Protein AF-A0A834N3V5-F1 (afdb_monomer_lite)

pLDDT: mean 72.51, std 16.48, range [33.31, 93.62]

Structure (mmCIF, N/CA/C/O backbone):
data_AF-A0A834N3V5-F1
#
_entry.id   AF-A0A834N3V5-F1
#
loop_
_atom_site.group_PDB
_atom_site.id
_atom_site.type_symbol
_atom_site.label_atom_id
_atom_site.label_alt_id
_atom_site.label_comp_id
_atom_site.label_asym_id
_atom_site.label_entity_id
_atom_site.label_seq_id
_atom_site.pdbx_PDB_ins_code
_atom_site.Cartn_x
_atom_site.Cartn_y
_atom_site.Cartn_z
_atom_site.occupancy
_atom_site.B_iso_or_equiv
_atom_site.auth_seq_id
_atom_site.auth_comp_id
_atom_site.auth_asym_id
_atom_site.auth_atom_id
_atom_site.pdbx_PDB_model_num
ATOM 1 N N . MET A 1 1 ? -27.323 -4.936 83.353 1.00 42.41 1 MET A N 1
ATOM 2 C CA . MET A 1 1 ? -26.984 -3.715 82.594 1.00 42.41 1 MET A CA 1
ATOM 3 C C . MET A 1 1 ? -26.321 -4.152 81.303 1.00 42.41 1 MET A C 1
ATOM 5 O O . MET A 1 1 ? -25.163 -4.540 81.319 1.00 42.41 1 MET A O 1
ATOM 9 N N . CYS A 1 2 ? -27.105 -4.176 80.230 1.00 33.31 2 CYS A N 1
ATOM 10 C CA . CYS A 1 2 ? -26.684 -4.456 78.859 1.00 33.31 2 CYS A CA 1
ATOM 11 C C . CYS A 1 2 ? -27.057 -3.219 78.032 1.00 33.31 2 CYS A C 1
ATOM 13 O O . CYS A 1 2 ? -28.130 -2.663 78.288 1.00 33.31 2 CYS A O 1
ATOM 15 N N . PRO A 1 3 ? -26.207 -2.752 77.107 1.00 47.03 3 PRO A N 1
ATOM 16 C CA . PRO A 1 3 ? -26.516 -1.573 76.321 1.00 47.03 3 PRO A CA 1
ATOM 17 C C . PRO A 1 3 ? -27.534 -1.910 75.228 1.00 47.03 3 PRO A C 1
ATOM 19 O O . PRO A 1 3 ? -27.468 -2.950 74.576 1.00 47.03 3 PRO A O 1
ATOM 22 N N . THR A 1 4 ? -28.486 -0.999 75.075 1.00 39.81 4 THR A N 1
ATOM 23 C CA . THR A 1 4 ? -29.458 -0.886 73.989 1.00 39.81 4 THR A CA 1
ATOM 24 C C . THR A 1 4 ? -28.753 -0.776 72.639 1.00 39.81 4 THR A C 1
ATOM 26 O O . THR A 1 4 ? -27.845 0.035 72.472 1.00 39.81 4 THR A O 1
ATOM 29 N N . GLN A 1 5 ? -29.174 -1.605 71.685 1.00 42.62 5 GLN A N 1
ATOM 30 C CA . GLN A 1 5 ? -28.680 -1.615 70.314 1.00 42.62 5 GLN A CA 1
ATOM 31 C C . GLN A 1 5 ? -29.674 -0.837 69.446 1.00 42.62 5 GLN A C 1
ATOM 33 O O . GLN A 1 5 ? -30.804 -1.278 69.236 1.00 42.62 5 GLN A O 1
ATOM 38 N N . ASP A 1 6 ? -29.255 0.344 68.994 1.00 42.81 6 ASP A N 1
ATOM 39 C CA . ASP A 1 6 ? -30.030 1.212 68.114 1.00 42.81 6 ASP A CA 1
ATOM 40 C C . ASP A 1 6 ? -30.153 0.584 66.720 1.00 42.81 6 ASP A C 1
ATOM 42 O O . ASP A 1 6 ? -29.174 0.345 66.011 1.00 42.81 6 ASP A O 1
ATOM 46 N N . SER A 1 7 ? -31.390 0.307 66.323 1.00 42.53 7 SER A N 1
ATOM 47 C CA . SER A 1 7 ? -31.756 -0.183 65.000 1.00 42.53 7 SER A CA 1
ATOM 48 C C . SER A 1 7 ? -31.673 0.944 63.964 1.00 42.53 7 SER A C 1
ATOM 50 O O . SER A 1 7 ? -32.494 1.861 63.959 1.00 42.53 7 SER A O 1
ATOM 52 N N . ILE A 1 8 ? -30.688 0.850 63.068 1.00 45.25 8 ILE A N 1
ATOM 53 C CA . ILE A 1 8 ? -30.534 1.699 61.881 1.00 45.25 8 ILE A CA 1
ATOM 54 C C . ILE A 1 8 ? -31.465 1.182 60.777 1.00 45.25 8 ILE A C 1
ATOM 56 O O . ILE A 1 8 ? -31.269 0.104 60.219 1.00 45.25 8 ILE A O 1
ATOM 60 N N . THR A 1 9 ? -32.476 1.976 60.438 1.00 36.50 9 THR A N 1
ATOM 61 C CA . THR A 1 9 ? -33.426 1.709 59.354 1.00 36.50 9 THR A CA 1
ATOM 62 C C . THR A 1 9 ? -32.799 2.080 58.004 1.00 36.50 9 THR A C 1
ATOM 64 O O . THR A 1 9 ? -32.783 3.248 57.612 1.00 36.50 9 THR A O 1
ATOM 67 N N . ILE A 1 10 ? -32.276 1.098 57.262 1.00 42.56 10 ILE A N 1
ATOM 68 C CA . ILE A 1 10 ? -31.818 1.303 55.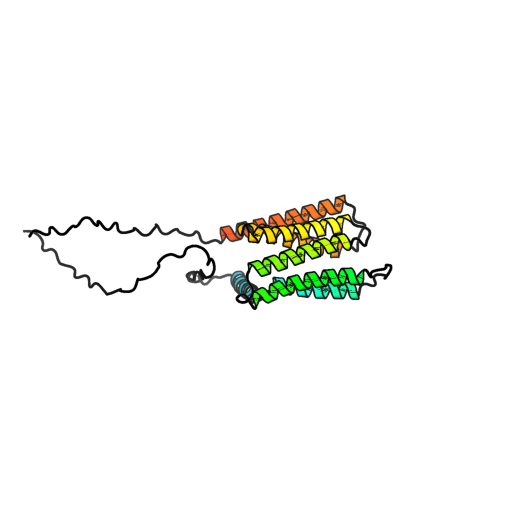879 1.00 42.56 10 ILE A CA 1
ATOM 69 C C . ILE A 1 10 ? -33.024 1.212 54.940 1.00 42.56 10 ILE A C 1
ATOM 71 O O . ILE A 1 10 ? -33.620 0.158 54.727 1.00 42.56 10 ILE A O 1
ATOM 75 N N . LYS A 1 11 ? -33.381 2.362 54.369 1.00 39.06 11 LYS A N 1
ATOM 76 C CA . LYS A 1 11 ? -34.418 2.536 53.351 1.00 39.06 11 LYS A CA 1
ATOM 77 C C . LYS A 1 11 ? -33.943 1.926 52.024 1.00 39.06 11 LYS A C 1
ATOM 79 O O . LYS A 1 11 ? -33.266 2.596 51.246 1.00 39.06 11 LYS A O 1
ATOM 84 N N . SER A 1 12 ? -34.292 0.660 51.787 1.00 38.84 12 SER A N 1
ATOM 85 C CA . SER A 1 12 ? -34.132 -0.018 50.494 1.00 38.84 12 SER A CA 1
ATOM 86 C C . SER A 1 12 ? -34.905 0.748 49.417 1.00 38.84 12 SER A C 1
ATOM 88 O O . SER A 1 12 ? -36.115 0.954 49.526 1.00 38.84 12 SER A O 1
ATOM 90 N N . ARG A 1 13 ? -34.184 1.251 48.413 1.00 45.03 13 ARG A N 1
ATOM 91 C CA . ARG A 1 13 ? -34.737 1.964 47.263 1.00 45.03 13 ARG A CA 1
ATOM 92 C C . ARG A 1 13 ? -34.749 0.983 46.091 1.00 45.03 13 ARG A C 1
ATOM 94 O O . ARG A 1 13 ? -33.693 0.508 45.688 1.00 45.03 13 ARG A O 1
ATOM 101 N N . ASN A 1 14 ? -35.954 0.698 45.601 1.00 43.16 14 ASN A N 1
ATOM 102 C CA . ASN A 1 14 ? -36.271 -0.114 44.428 1.00 43.16 14 ASN A CA 1
ATOM 103 C C . ASN A 1 14 ? -35.265 0.054 43.282 1.00 43.16 14 ASN A C 1
ATOM 105 O O . 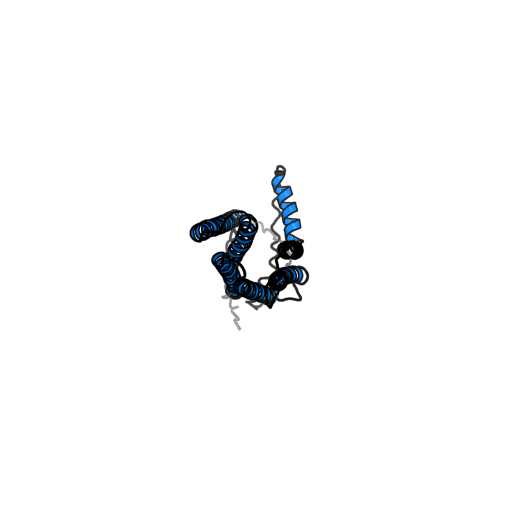ASN A 1 14 ? -35.041 1.173 42.822 1.00 43.16 14 ASN A O 1
ATOM 109 N N . ASN A 1 15 ? -34.754 -1.069 42.780 1.00 37.78 15 ASN A N 1
ATOM 110 C CA . ASN A 1 15 ? -34.164 -1.166 41.450 1.00 37.78 15 ASN A CA 1
ATOM 111 C C . ASN A 1 15 ? -34.521 -2.540 40.853 1.00 37.78 15 ASN A C 1
ATOM 113 O O . ASN A 1 15 ? -33.706 -3.454 40.775 1.00 37.78 15 ASN A O 1
ATOM 117 N N . GLU A 1 16 ? -35.789 -2.690 40.473 1.00 44.75 16 GLU A N 1
ATOM 118 C CA . GLU A 1 16 ? -36.187 -3.629 39.423 1.00 44.75 16 GLU A CA 1
ATOM 119 C C . GLU A 1 16 ? -35.701 -3.058 38.091 1.00 44.75 16 GLU A C 1
ATOM 121 O O . GLU A 1 16 ? -35.998 -1.906 37.808 1.00 44.75 16 GLU A O 1
ATOM 126 N N . TYR A 1 17 ? -34.915 -3.830 37.336 1.00 39.03 17 TYR A N 1
ATOM 127 C CA . TYR A 1 17 ? -34.914 -3.960 35.866 1.00 39.03 17 TYR A CA 1
ATOM 128 C C . TYR A 1 17 ? -33.608 -4.636 35.424 1.00 39.03 17 TYR A C 1
ATOM 130 O O . TYR A 1 17 ? -32.714 -3.986 34.890 1.00 39.03 17 TYR A O 1
ATOM 138 N N . ILE A 1 18 ? -33.499 -5.956 35.603 1.00 41.78 18 ILE A N 1
ATOM 139 C CA . ILE A 1 18 ? -32.621 -6.787 34.766 1.00 41.78 18 ILE A CA 1
ATOM 140 C C . ILE A 1 18 ? -33.340 -8.108 34.496 1.00 41.78 18 ILE A C 1
ATOM 142 O O . ILE A 1 18 ? -33.340 -9.009 35.327 1.00 41.78 18 ILE A O 1
ATOM 146 N N . HIS A 1 19 ? -33.929 -8.235 33.308 1.00 39.75 19 HIS A N 1
ATOM 147 C CA . HIS A 1 19 ? -34.217 -9.534 32.712 1.00 39.75 19 HIS A CA 1
ATOM 148 C C . HIS A 1 19 ? -33.907 -9.484 31.211 1.00 39.75 19 HIS A C 1
ATOM 150 O O . HIS A 1 19 ? -34.308 -8.554 30.521 1.00 39.75 19 HIS A O 1
ATOM 156 N N . HIS A 1 20 ? -33.204 -10.526 30.753 1.00 39.22 20 HIS A N 1
ATOM 157 C CA . HIS A 1 20 ? -32.751 -10.856 29.392 1.00 39.22 20 HIS A CA 1
ATOM 158 C C . HIS A 1 20 ? -31.350 -10.397 28.952 1.00 39.22 20 HIS A C 1
ATOM 160 O O . HIS A 1 20 ? -31.185 -9.554 28.079 1.00 39.22 20 HIS A O 1
ATOM 166 N N . CYS A 1 21 ? -30.330 -11.127 29.418 1.00 36.81 21 CYS A N 1
ATOM 167 C CA . CYS A 1 21 ? -29.144 -11.408 28.603 1.00 36.81 21 CYS A CA 1
ATOM 168 C C . CYS A 1 21 ? -28.900 -12.925 28.564 1.00 36.81 21 CYS A C 1
ATOM 170 O O . CYS A 1 21 ? -28.153 -13.492 29.359 1.00 36.81 21 CYS A O 1
ATOM 172 N N . GLY A 1 22 ? -29.611 -13.598 27.657 1.00 34.75 22 GLY A N 1
ATOM 173 C CA . GLY A 1 22 ? -29.438 -15.012 27.344 1.00 34.75 22 GLY A CA 1
ATOM 174 C C . GLY A 1 22 ? -28.735 -15.180 26.000 1.00 34.75 22 GLY A C 1
ATOM 175 O O . GLY A 1 22 ? -29.351 -15.004 24.958 1.00 34.75 22 GLY A O 1
ATOM 176 N N . ARG A 1 23 ? -27.446 -15.532 26.060 1.00 39.69 23 ARG A N 1
ATOM 177 C CA . ARG A 1 23 ? -26.687 -16.356 25.100 1.00 39.69 23 ARG A CA 1
ATOM 178 C C . ARG A 1 23 ? -27.063 -16.253 23.608 1.00 39.69 23 ARG A C 1
ATOM 180 O O . ARG A 1 23 ? -27.844 -17.052 23.104 1.00 39.69 23 ARG A O 1
ATOM 187 N N . LYS A 1 24 ? -26.298 -15.441 22.870 1.00 36.47 24 LYS A N 1
ATOM 188 C CA . LYS A 1 24 ? -25.672 -15.858 21.599 1.00 36.47 24 LYS A CA 1
ATOM 189 C C . LYS A 1 24 ? -24.238 -15.325 21.557 1.00 36.47 24 LYS A C 1
ATOM 191 O O . LYS A 1 24 ? -24.003 -14.155 21.276 1.00 36.47 24 LYS A O 1
ATOM 196 N N . LEU A 1 25 ? -23.293 -16.197 21.909 1.00 44.97 25 LEU A N 1
ATOM 197 C CA . LEU A 1 25 ? -21.867 -15.994 21.671 1.00 44.97 25 LEU A CA 1
ATOM 198 C C . LEU A 1 25 ? -21.570 -16.092 20.167 1.00 44.97 25 LEU A C 1
ATOM 200 O O . LEU A 1 25 ? -22.173 -16.903 19.469 1.00 44.97 25 LEU A O 1
ATOM 204 N N . ALA A 1 26 ? -20.560 -15.322 19.755 1.00 41.28 26 ALA A N 1
ATOM 205 C CA . ALA A 1 26 ? -19.809 -15.413 18.502 1.00 41.28 26 ALA A CA 1
ATOM 206 C C . ALA A 1 26 ? -20.461 -14.824 17.235 1.00 41.28 26 ALA A C 1
ATOM 208 O O . ALA A 1 26 ? -20.814 -15.555 16.317 1.00 41.28 26 ALA A O 1
ATOM 209 N N . SER A 1 27 ? -20.546 -13.488 17.152 1.00 40.78 27 SER A N 1
ATOM 210 C CA . SER A 1 27 ? -20.202 -12.697 15.942 1.00 40.78 27 SER A CA 1
ATOM 211 C C . SER A 1 27 ? -20.682 -11.250 16.058 1.00 40.78 27 SER A C 1
ATOM 213 O O . SER A 1 27 ? -21.588 -10.830 15.351 1.00 40.78 27 SER A O 1
ATOM 215 N N . THR A 1 28 ? -20.073 -10.463 16.943 1.00 36.12 28 THR A N 1
ATOM 216 C CA . THR A 1 28 ? -20.198 -8.994 16.904 1.00 36.12 28 THR A CA 1
ATOM 217 C C . THR A 1 28 ? -19.068 -8.378 17.721 1.00 36.12 28 THR A C 1
ATOM 219 O O . THR A 1 28 ? -19.240 -7.920 18.843 1.00 36.12 28 THR A O 1
ATOM 222 N N . CYS A 1 29 ? -17.868 -8.361 17.142 1.00 37.56 29 CYS A N 1
ATOM 223 C CA . CYS A 1 29 ? -16.757 -7.538 17.631 1.00 37.56 29 CYS A CA 1
ATOM 224 C C . CYS A 1 29 ? -16.868 -6.105 17.071 1.00 37.56 29 CYS A C 1
ATOM 226 O O . CYS A 1 29 ? -15.901 -5.513 16.599 1.00 37.56 29 CYS A O 1
ATOM 228 N N . ILE A 1 30 ? -18.086 -5.563 17.055 1.00 42.78 30 ILE A N 1
ATOM 229 C CA . ILE A 1 30 ? -18.395 -4.218 16.582 1.00 42.78 30 ILE A CA 1
ATOM 230 C C . ILE A 1 30 ? -19.294 -3.617 17.653 1.00 42.78 30 ILE A C 1
ATOM 232 O O . ILE A 1 30 ? -20.317 -4.200 17.995 1.00 42.78 30 ILE A O 1
ATOM 236 N N . LEU A 1 31 ? -18.893 -2.450 18.157 1.00 39.88 31 LEU A N 1
ATOM 237 C CA . LEU A 1 31 ? -19.608 -1.618 19.130 1.00 39.88 31 LEU A CA 1
ATOM 238 C C . LEU A 1 31 ? -19.252 -1.776 20.620 1.00 39.88 31 LEU A C 1
ATOM 240 O O . LEU A 1 31 ? -20.082 -1.517 21.483 1.00 39.88 31 LEU A O 1
ATOM 244 N N . TRP A 1 32 ? -17.981 -2.011 20.952 1.00 35.50 32 TRP A N 1
ATOM 245 C CA . TRP A 1 32 ? -17.438 -1.429 22.189 1.00 35.50 32 TRP A CA 1
ATOM 246 C C . TRP A 1 32 ? -16.934 -0.018 21.890 1.00 35.50 32 TRP A C 1
ATOM 248 O O . TRP A 1 32 ? -15.746 0.248 21.715 1.00 35.50 32 TRP A O 1
ATOM 258 N N . LYS A 1 33 ? -17.885 0.917 21.810 1.00 37.12 33 LYS A N 1
ATOM 259 C CA . LYS A 1 33 ? -17.609 2.344 21.966 1.00 37.12 33 LYS A CA 1
ATOM 260 C C . LYS A 1 33 ? -17.327 2.550 23.454 1.00 37.12 33 LYS A C 1
ATOM 262 O O . LYS A 1 33 ? -18.199 2.979 24.198 1.00 37.12 33 LYS A O 1
ATOM 267 N N . VAL A 1 34 ? -16.131 2.147 23.889 1.00 40.16 34 VAL A N 1
ATOM 268 C CA . VAL A 1 34 ? -15.625 2.434 25.232 1.00 40.16 34 VAL A CA 1
ATOM 269 C C . VAL A 1 34 ? -15.641 3.944 25.367 1.00 40.16 34 VAL A C 1
ATOM 271 O O . VAL A 1 34 ? -14.822 4.651 24.777 1.00 40.16 34 VAL A O 1
ATOM 274 N N . VAL A 1 35 ? -16.635 4.448 26.091 1.00 41.75 35 VAL A N 1
ATOM 275 C CA . VAL A 1 35 ? -16.631 5.809 26.600 1.00 41.75 35 VAL A CA 1
ATOM 276 C C . VAL A 1 35 ? -15.513 5.824 27.630 1.00 41.75 35 VAL A C 1
ATOM 278 O O . VAL A 1 35 ? -15.724 5.513 28.797 1.00 41.75 35 VAL A O 1
ATOM 281 N N . CYS A 1 36 ? -14.286 6.087 27.176 1.00 40.06 36 CYS A N 1
ATOM 282 C CA . CYS A 1 36 ? -13.183 6.333 28.087 1.00 40.06 36 CYS A CA 1
ATOM 283 C C . CYS A 1 36 ? -13.601 7.506 28.984 1.00 40.06 36 CYS A C 1
ATOM 285 O O . CYS A 1 36 ? -13.954 8.561 28.440 1.00 40.06 36 CYS A O 1
ATOM 287 N N . PRO A 1 37 ? -13.563 7.371 30.320 1.00 38.66 37 PRO A N 1
ATOM 288 C CA . PRO A 1 37 ? -13.709 8.521 31.192 1.00 38.66 37 PRO A CA 1
ATOM 289 C C . PRO A 1 37 ? -12.617 9.522 30.813 1.00 38.66 37 PRO A C 1
ATOM 291 O O . PRO A 1 37 ? -11.429 9.196 30.802 1.00 38.66 37 PRO A O 1
ATOM 294 N N . ILE A 1 38 ? -13.038 10.720 30.406 1.00 50.56 38 ILE A N 1
ATOM 295 C CA . ILE A 1 38 ? -12.139 11.820 30.066 1.00 50.56 38 ILE A CA 1
ATOM 296 C C . ILE A 1 38 ? -11.371 12.145 31.355 1.00 50.56 38 ILE A C 1
ATOM 298 O O . ILE A 1 38 ? -12.002 12.579 32.323 1.00 50.56 38 ILE A O 1
ATOM 302 N N . PRO A 1 39 ? -1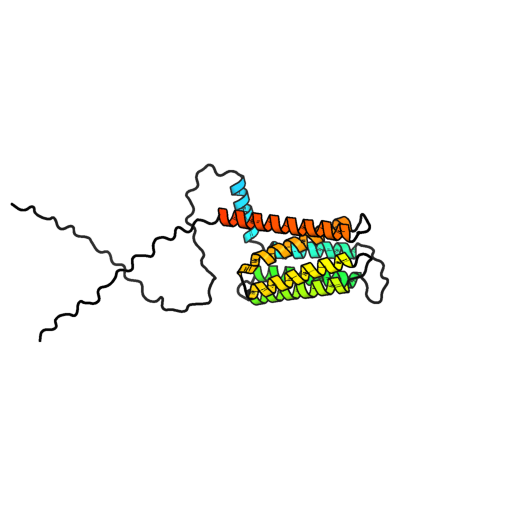0.043 11.927 31.418 1.00 46.81 39 PRO A N 1
ATOM 303 C CA . PRO A 1 39 ? -9.261 12.338 32.573 1.00 46.81 39 PRO A CA 1
ATOM 304 C C . PRO A 1 39 ? -9.425 13.851 32.709 1.00 46.81 39 PRO A C 1
ATOM 306 O O . PRO A 1 39 ? -9.282 14.561 31.710 1.00 46.81 39 PRO A O 1
ATOM 309 N N . LYS A 1 40 ? -9.754 14.341 33.912 1.00 50.50 40 LYS A N 1
ATOM 310 C CA . LYS A 1 40 ? -9.799 15.781 34.200 1.00 50.50 40 LYS A CA 1
ATOM 311 C C . LYS A 1 40 ? -8.488 16.407 33.710 1.00 50.50 40 LYS A C 1
ATOM 313 O O . LYS A 1 40 ? -7.411 16.022 34.158 1.00 50.50 40 LYS A O 1
ATOM 318 N N . GLU A 1 41 ? -8.600 17.287 32.715 1.00 49.44 41 GLU A N 1
ATOM 319 C CA . GLU A 1 41 ? -7.467 17.925 32.048 1.00 49.44 41 GLU A CA 1
ATOM 320 C C . GLU A 1 41 ? -6.698 18.774 33.066 1.00 49.44 41 GLU A C 1
ATOM 322 O O . GLU A 1 41 ? -7.187 19.805 33.519 1.00 49.44 41 GLU A O 1
ATOM 327 N N . ASN A 1 42 ? -5.480 18.353 33.413 1.00 50.97 42 ASN A N 1
ATOM 328 C CA . ASN A 1 42 ? -4.510 19.253 34.025 1.00 50.97 42 ASN A CA 1
ATOM 329 C C . ASN A 1 42 ? -4.151 20.335 32.991 1.00 50.97 42 ASN A C 1
ATOM 331 O O . ASN A 1 42 ? -3.781 20.034 31.853 1.00 50.97 42 ASN A O 1
ATOM 335 N N . GLU A 1 43 ? -4.273 21.595 33.400 1.00 57.75 43 GLU A N 1
ATOM 336 C CA . GLU A 1 43 ? -4.316 22.816 32.579 1.00 57.75 43 GLU A CA 1
ATOM 337 C C . GLU A 1 43 ? -2.995 23.191 31.866 1.00 57.75 43 GLU A C 1
ATOM 339 O O . GLU A 1 43 ? -2.852 24.283 31.323 1.00 57.75 43 GLU A O 1
ATOM 344 N N . SER A 1 44 ? -2.018 22.282 31.812 1.00 58.38 44 SER A N 1
ATOM 345 C CA . SER A 1 44 ? -0.698 22.495 31.202 1.00 58.38 44 SER A CA 1
ATOM 346 C C . SER A 1 44 ? -0.456 21.652 29.943 1.00 58.38 44 SER A C 1
ATOM 348 O O . SER A 1 44 ? 0.686 21.346 29.595 1.00 58.38 44 SER A O 1
ATOM 350 N N . MET A 1 45 ? -1.515 21.271 29.216 1.00 52.84 45 MET A N 1
ATOM 351 C CA . MET A 1 45 ? -1.366 20.523 27.962 1.00 52.84 45 MET A CA 1
ATOM 352 C C . MET A 1 45 ? -0.584 21.326 26.909 1.00 52.84 45 MET A C 1
ATOM 354 O O . MET A 1 45 ? -1.077 22.277 26.296 1.00 52.84 45 MET A O 1
ATOM 358 N N . THR A 1 46 ? 0.641 20.869 26.659 1.00 66.25 46 THR A N 1
ATOM 359 C CA . THR A 1 46 ? 1.572 21.310 25.620 1.00 66.25 46 THR A CA 1
ATOM 360 C C . THR A 1 46 ? 0.899 21.371 24.246 1.00 66.25 46 THR A C 1
ATOM 362 O O . THR A 1 46 ? 0.151 20.474 23.848 1.00 66.25 46 THR A O 1
ATOM 365 N N . LYS A 1 47 ? 1.201 22.428 23.475 1.00 72.06 47 LYS A N 1
ATOM 366 C CA . LYS A 1 47 ? 0.666 22.703 22.121 1.00 72.06 47 LYS A CA 1
ATOM 367 C C . LYS A 1 47 ? 0.650 21.466 21.196 1.00 72.06 47 LYS A C 1
ATOM 369 O O . LYS A 1 47 ? -0.263 21.329 20.380 1.00 72.06 47 LYS A O 1
ATOM 374 N N . GLY A 1 48 ? 1.601 20.543 21.372 1.00 70.38 48 GLY A N 1
ATOM 375 C CA . GLY A 1 48 ? 1.697 19.282 20.632 1.00 70.38 48 GLY A CA 1
ATOM 376 C C . GLY A 1 48 ? 0.489 18.353 20.792 1.00 70.38 48 GLY A C 1
ATOM 377 O O . GLY A 1 48 ? 0.016 17.799 19.802 1.00 70.38 48 GLY A O 1
ATOM 378 N N . VAL A 1 49 ? -0.100 18.235 21.988 1.00 72.69 49 VAL A N 1
ATOM 379 C CA . VAL A 1 49 ? -1.234 17.314 22.187 1.00 72.69 49 VAL A CA 1
ATOM 380 C C . VAL A 1 49 ? -2.518 17.857 21.556 1.00 72.69 49 VAL A C 1
ATOM 382 O O . VAL A 1 49 ? -3.337 17.098 21.036 1.00 72.69 49 VAL A O 1
ATOM 385 N N . ARG A 1 50 ? -2.684 19.186 21.517 1.00 72.69 50 ARG A N 1
ATOM 386 C CA . ARG A 1 50 ? -3.806 19.835 20.818 1.00 72.69 50 ARG A CA 1
ATOM 387 C C . ARG A 1 50 ? -3.704 19.645 19.303 1.00 72.69 50 ARG A C 1
ATOM 389 O O . ARG A 1 50 ? -4.718 19.386 18.654 1.00 72.69 50 ARG A O 1
ATOM 396 N N . PHE A 1 51 ? -2.492 19.731 18.752 1.00 74.19 51 PHE A N 1
ATOM 397 C CA . PHE A 1 51 ? -2.232 19.420 17.347 1.00 74.19 51 PHE A CA 1
ATOM 398 C C . PHE A 1 51 ? -2.509 17.944 17.043 1.00 74.19 51 PHE A C 1
ATOM 400 O O . PHE A 1 51 ? -3.243 17.656 16.104 1.00 74.19 51 PHE A O 1
ATOM 407 N N . TRP A 1 52 ? -2.052 17.017 17.892 1.00 73.19 52 TRP A N 1
ATOM 408 C CA . TRP A 1 52 ? -2.341 15.587 17.743 1.00 73.19 52 TRP A CA 1
ATOM 409 C C . TRP A 1 52 ? -3.842 15.287 17.798 1.00 73.19 52 TRP A C 1
ATOM 411 O O . TRP A 1 52 ? -4.341 14.524 16.976 1.00 73.19 52 TRP A O 1
ATOM 421 N N . LYS A 1 53 ? -4.598 15.920 18.709 1.00 75.75 53 LYS A N 1
ATOM 422 C CA . LYS A 1 53 ? -6.068 15.794 18.769 1.00 75.75 53 LYS A CA 1
ATOM 423 C C . LYS A 1 53 ? -6.730 16.280 17.469 1.00 75.75 53 LYS A C 1
ATOM 425 O O . LYS A 1 53 ? -7.638 15.614 16.975 1.00 75.75 53 LYS A O 1
ATOM 430 N N . LYS A 1 54 ? -6.278 17.407 16.899 1.00 74.88 54 LYS A N 1
ATOM 431 C CA . LYS A 1 54 ? -6.774 17.909 15.602 1.00 74.88 54 LYS A CA 1
ATOM 432 C C . LYS A 1 54 ? -6.411 16.968 14.453 1.00 74.88 54 LYS A C 1
ATOM 434 O O . LYS A 1 54 ? -7.289 16.624 13.672 1.00 74.88 54 LYS A O 1
ATOM 439 N N . CYS A 1 55 ? -5.162 16.511 14.394 1.00 67.69 55 CYS A N 1
ATOM 440 C CA . CYS A 1 55 ? -4.686 15.587 13.370 1.00 67.69 55 CYS A CA 1
ATOM 441 C C . CYS A 1 55 ? -5.466 14.271 13.436 1.00 67.69 55 CYS A C 1
ATOM 443 O O . CYS A 1 55 ? -6.060 13.866 12.447 1.00 67.69 55 CYS A O 1
ATOM 445 N N . LYS A 1 56 ? -5.599 13.678 14.629 1.00 75.44 56 LYS A N 1
ATOM 446 C CA . LYS A 1 56 ? -6.402 12.471 14.861 1.00 75.44 56 LYS A CA 1
ATOM 447 C C . LYS A 1 56 ? -7.830 12.629 14.338 1.00 75.44 56 LYS A C 1
ATOM 449 O O . LYS A 1 56 ? -8.312 11.719 13.687 1.00 75.44 56 LYS A O 1
ATOM 454 N N . ARG A 1 57 ? -8.475 13.781 14.571 1.00 75.12 57 ARG A N 1
ATOM 455 C CA . ARG A 1 57 ? -9.833 14.064 14.073 1.00 75.12 57 ARG A CA 1
ATOM 456 C C . ARG A 1 57 ? -9.902 14.104 12.544 1.00 75.12 57 ARG A C 1
ATOM 458 O O . ARG A 1 57 ? -10.858 13.597 11.975 1.00 75.12 57 ARG A O 1
ATOM 465 N N . VAL A 1 58 ? -8.906 14.691 11.884 1.00 71.56 58 VAL A N 1
ATOM 466 C CA . VAL A 1 58 ? -8.826 14.704 10.413 1.00 71.56 58 VAL A CA 1
ATOM 467 C C . VAL A 1 58 ? -8.567 13.293 9.879 1.00 71.56 58 VAL A C 1
ATOM 469 O O . VAL A 1 58 ? -9.253 12.860 8.959 1.00 71.56 58 VAL A O 1
ATOM 472 N N . PHE A 1 59 ? -7.658 12.547 10.513 1.00 68.50 59 PHE A N 1
ATOM 473 C CA . PHE A 1 59 ? -7.339 11.161 10.164 1.00 68.50 59 PHE A CA 1
ATOM 474 C C . PHE A 1 59 ? -8.506 10.190 10.368 1.00 68.50 59 PHE A C 1
ATOM 476 O O . PHE A 1 59 ? -8.607 9.214 9.637 1.00 68.50 59 PHE A O 1
ATOM 483 N N . THR A 1 60 ? -9.400 10.442 11.326 1.00 71.81 60 THR A N 1
ATOM 484 C CA . THR A 1 60 ? -10.582 9.593 11.544 1.00 71.81 60 THR A CA 1
ATOM 485 C C . THR A 1 60 ? -11.767 9.946 10.653 1.00 71.81 60 THR A C 1
ATOM 487 O O . THR A 1 60 ? -12.660 9.120 10.503 1.00 71.81 60 THR A O 1
ATOM 490 N N . ASN A 1 61 ? -11.809 11.156 10.090 1.00 77.31 61 ASN A N 1
ATOM 491 C CA . ASN A 1 61 ? -12.990 11.654 9.379 1.00 77.31 61 ASN A CA 1
ATOM 492 C C . ASN A 1 61 ? -12.892 11.534 7.853 1.00 77.31 61 ASN A C 1
ATOM 494 O O . ASN A 1 61 ? -13.889 11.768 7.175 1.00 77.31 61 ASN A O 1
ATOM 498 N N . HIS A 1 62 ? -11.727 11.169 7.314 1.00 79.81 62 HIS A N 1
ATOM 499 C CA . HIS A 1 62 ? -11.526 11.020 5.876 1.00 79.81 62 HIS A CA 1
ATOM 500 C C . HIS A 1 62 ? -10.787 9.719 5.530 1.00 79.81 62 HIS A C 1
ATOM 502 O O . HIS A 1 62 ? -9.880 9.325 6.268 1.00 79.81 62 HIS A O 1
ATOM 508 N N . PRO A 1 63 ? -11.096 9.086 4.378 1.00 83.06 63 PRO A N 1
ATOM 509 C CA . PRO A 1 63 ? -10.380 7.916 3.876 1.00 83.06 63 PRO A CA 1
ATOM 510 C C . PRO A 1 63 ? -9.038 8.341 3.272 1.00 83.06 63 PRO A C 1
ATOM 512 O O . PRO A 1 63 ? -8.849 8.332 2.055 1.00 83.06 63 PRO A O 1
ATOM 515 N N . ILE A 1 64 ? -8.107 8.781 4.120 1.00 81.38 64 ILE A N 1
ATOM 516 C CA . ILE A 1 64 ? -6.819 9.335 3.679 1.00 81.38 64 ILE A CA 1
ATOM 517 C C . ILE A 1 64 ? -6.014 8.286 2.907 1.00 81.38 64 ILE A C 1
ATOM 519 O O . ILE A 1 64 ? -5.381 8.636 1.919 1.00 81.38 64 ILE A O 1
ATOM 523 N N . GLU A 1 65 ? -6.092 7.008 3.293 1.00 77.44 65 GLU A N 1
ATOM 524 C CA . GLU A 1 65 ? -5.423 5.908 2.584 1.00 77.44 65 GLU A CA 1
ATOM 525 C C . GLU A 1 65 ? -5.901 5.796 1.127 1.00 77.44 65 GLU A C 1
ATOM 527 O O . GLU A 1 65 ? -5.095 5.923 0.204 1.00 77.44 65 GLU A O 1
ATOM 532 N N . GLY A 1 66 ? -7.214 5.659 0.911 1.00 83.25 66 GLY A N 1
ATOM 533 C CA . GLY A 1 66 ? -7.790 5.590 -0.433 1.00 83.25 66 GLY A CA 1
ATOM 534 C C . GLY A 1 66 ? -7.577 6.877 -1.237 1.00 83.25 66 GLY A C 1
ATOM 535 O O . GLY A 1 66 ? -7.215 6.832 -2.411 1.00 83.25 66 GLY A O 1
ATOM 536 N N . SER A 1 67 ? -7.698 8.038 -0.586 1.00 85.75 67 SER A N 1
ATOM 537 C CA . SER A 1 67 ? -7.486 9.346 -1.225 1.00 85.75 67 SER A CA 1
ATOM 538 C C . SER A 1 67 ? -6.038 9.524 -1.696 1.00 85.75 67 SER A C 1
ATOM 540 O O . SER A 1 67 ? -5.804 9.991 -2.808 1.00 85.75 67 SER A O 1
ATOM 542 N N . LEU A 1 68 ? -5.057 9.107 -0.888 1.00 81.31 68 LEU A N 1
ATOM 543 C CA . LEU A 1 68 ? -3.641 9.137 -1.259 1.00 81.31 68 LEU A CA 1
ATOM 544 C C . LEU A 1 68 ? -3.344 8.207 -2.437 1.00 81.31 68 LEU A C 1
ATOM 546 O O . LEU A 1 68 ? -2.608 8.609 -3.337 1.00 81.31 68 LEU A O 1
ATOM 550 N N . LYS A 1 69 ? -3.944 7.009 -2.478 1.00 83.38 69 LYS A N 1
ATOM 551 C CA . LYS A 1 69 ? -3.817 6.088 -3.622 1.00 83.38 69 LYS A CA 1
ATOM 552 C C . LYS A 1 69 ? -4.362 6.711 -4.911 1.00 83.38 69 LYS A C 1
ATOM 554 O O . LYS A 1 69 ? -3.699 6.660 -5.946 1.00 83.38 69 LYS A O 1
ATOM 559 N N . LEU A 1 70 ? -5.520 7.373 -4.850 1.00 87.62 70 LEU A N 1
ATOM 560 C CA . LEU A 1 70 ? -6.109 8.058 -6.007 1.00 87.62 70 LEU A CA 1
ATOM 561 C C . LEU A 1 70 ? -5.257 9.246 -6.483 1.00 87.62 70 LEU A C 1
ATOM 563 O O . LEU A 1 70 ? -5.034 9.398 -7.682 1.00 87.62 70 LEU A O 1
ATOM 567 N N . ILE A 1 71 ? -4.718 10.056 -5.565 1.00 86.88 71 ILE A N 1
ATOM 568 C CA . ILE A 1 71 ? -3.816 11.166 -5.918 1.00 86.88 71 ILE A CA 1
ATOM 569 C C . ILE A 1 71 ? -2.526 10.632 -6.554 1.00 86.88 71 ILE A C 1
ATOM 571 O O . ILE A 1 71 ? -2.099 11.132 -7.594 1.00 86.88 71 ILE A O 1
ATOM 575 N N . ALA A 1 72 ? -1.921 9.596 -5.968 1.00 82.38 72 ALA A N 1
ATOM 576 C CA . ALA A 1 72 ? -0.724 8.961 -6.512 1.00 82.38 72 ALA A CA 1
ATOM 577 C C . ALA A 1 72 ? -0.976 8.372 -7.909 1.00 82.38 72 ALA A C 1
ATOM 579 O O . ALA A 1 72 ? -0.134 8.523 -8.792 1.00 82.38 72 ALA A O 1
ATOM 580 N N . THR A 1 73 ? -2.158 7.791 -8.136 1.00 85.75 73 THR A N 1
ATOM 581 C CA . THR A 1 73 ? -2.600 7.347 -9.466 1.00 85.75 73 THR A CA 1
ATOM 582 C C . THR A 1 73 ? -2.648 8.511 -10.448 1.00 85.75 73 THR A C 1
ATOM 584 O O . THR A 1 73 ? -2.095 8.413 -11.538 1.00 85.75 73 THR A O 1
ATOM 587 N N . ALA A 1 74 ? -3.298 9.619 -10.079 1.00 86.38 74 ALA A N 1
ATOM 588 C CA . ALA A 1 74 ? -3.446 10.773 -10.960 1.00 86.38 74 ALA A CA 1
ATOM 589 C C . ALA A 1 74 ? -2.081 11.360 -11.355 1.00 86.38 74 ALA A C 1
ATOM 591 O O . ALA A 1 74 ? -1.857 11.676 -12.525 1.00 86.38 74 ALA A O 1
ATOM 592 N N . ILE A 1 75 ? -1.151 11.447 -10.398 1.00 85.62 75 ILE A N 1
ATOM 593 C CA . ILE A 1 75 ? 0.232 11.878 -10.641 1.00 85.62 75 ILE A CA 1
ATOM 594 C C . ILE A 1 75 ? 0.956 10.878 -11.551 1.00 85.62 75 ILE A C 1
ATOM 596 O O . ILE A 1 75 ? 1.582 11.296 -12.523 1.00 85.62 75 ILE A O 1
ATOM 600 N N . GLY A 1 76 ? 0.850 9.576 -11.272 1.00 79.44 76 GLY A N 1
ATOM 601 C CA . GLY A 1 76 ? 1.474 8.515 -12.066 1.00 79.44 76 GLY A CA 1
ATOM 602 C C . GLY A 1 76 ? 0.994 8.506 -13.516 1.00 79.44 76 GLY A C 1
ATOM 603 O O . GLY A 1 76 ? 1.810 8.560 -14.433 1.00 79.44 76 GLY A O 1
ATOM 604 N N . LEU A 1 77 ? -0.323 8.563 -13.726 1.00 82.12 77 LEU A N 1
ATOM 605 C CA . LEU A 1 77 ? -0.938 8.614 -15.052 1.00 82.12 77 LEU A CA 1
ATOM 606 C C . LEU A 1 77 ? -0.530 9.882 -15.812 1.00 82.12 77 LEU A C 1
ATOM 608 O O . LEU A 1 77 ? -0.152 9.804 -16.979 1.00 82.12 77 LEU A O 1
ATOM 612 N N . SER A 1 78 ? -0.537 11.041 -15.145 1.00 82.94 78 SER A N 1
ATOM 613 C CA . SER A 1 78 ? -0.063 12.301 -15.739 1.00 82.94 78 SER A CA 1
ATOM 614 C C . SER A 1 78 ? 1.418 12.216 -16.127 1.00 82.94 78 SER A C 1
ATOM 616 O O . SER A 1 78 ? 1.813 12.690 -17.192 1.00 82.94 78 SER A O 1
ATOM 618 N N . GLY A 1 79 ? 2.237 11.561 -15.300 1.00 77.81 79 GLY A N 1
ATOM 619 C CA . GLY A 1 79 ? 3.641 11.276 -15.587 1.00 77.81 79 GLY A CA 1
ATOM 620 C C . GLY A 1 79 ? 3.818 10.385 -16.816 1.00 77.81 79 GLY A C 1
ATOM 621 O O . GLY A 1 79 ? 4.627 10.697 -17.682 1.00 77.81 79 GLY A O 1
ATOM 622 N N . THR A 1 80 ? 3.027 9.321 -16.956 1.00 76.00 80 THR A N 1
ATOM 623 C CA . THR A 1 80 ? 3.068 8.440 -18.135 1.00 76.00 80 THR A CA 1
ATOM 624 C C . THR A 1 80 ? 2.619 9.144 -19.412 1.00 76.00 80 THR A C 1
ATOM 626 O O . THR A 1 80 ? 3.207 8.916 -20.464 1.00 76.00 80 THR A O 1
ATOM 629 N N . LEU A 1 81 ? 1.605 10.011 -19.334 1.00 79.50 81 LEU A N 1
ATOM 630 C CA . LEU A 1 81 ? 1.113 10.771 -20.487 1.00 79.50 81 LEU A CA 1
ATOM 631 C C . LEU A 1 81 ? 2.111 11.839 -20.955 1.00 79.50 81 LEU A C 1
ATOM 633 O O . LEU A 1 81 ? 2.204 12.105 -22.151 1.00 79.50 81 LEU A O 1
ATOM 637 N N . THR A 1 82 ? 2.852 12.446 -20.024 1.00 79.69 82 THR A N 1
ATOM 638 C CA . THR A 1 82 ? 3.851 13.488 -20.323 1.00 79.69 82 THR A CA 1
ATOM 639 C C . THR A 1 82 ? 5.228 12.925 -20.665 1.00 79.69 82 THR A C 1
ATOM 641 O O . THR A 1 82 ? 6.000 13.581 -21.363 1.00 79.69 82 THR A O 1
ATOM 644 N N . SER A 1 83 ? 5.548 11.714 -20.206 1.00 67.94 83 SER A N 1
ATOM 645 C CA . SER A 1 83 ? 6.795 11.038 -20.547 1.00 67.94 83 SER A CA 1
ATOM 646 C C . SER A 1 83 ? 6.725 10.542 -21.992 1.00 67.94 83 SER A C 1
ATOM 648 O O . SER A 1 83 ? 5.896 9.702 -22.343 1.00 67.94 83 SER A O 1
ATOM 650 N N . GLY A 1 84 ? 7.588 11.081 -22.853 1.00 62.28 84 GLY A N 1
ATOM 651 C CA . GLY A 1 84 ? 7.671 10.747 -24.276 1.00 62.28 84 GLY A CA 1
ATOM 652 C C . GLY A 1 84 ? 8.243 9.352 -24.549 1.00 62.28 84 GLY A C 1
ATOM 653 O O . GLY A 1 84 ? 9.186 9.241 -25.323 1.00 62.28 84 GLY A O 1
ATOM 654 N N . LEU A 1 85 ? 7.715 8.300 -23.909 1.00 62.53 85 LEU A N 1
ATOM 655 C CA . LEU A 1 85 ? 8.089 6.918 -24.216 1.00 62.53 85 LEU A CA 1
ATOM 656 C C . LEU A 1 85 ? 7.746 6.599 -25.676 1.00 62.53 85 LEU A C 1
ATOM 658 O O . LEU A 1 85 ? 6.610 6.815 -26.117 1.00 62.53 85 LEU A O 1
ATOM 662 N N . SER A 1 86 ? 8.743 6.084 -26.393 1.00 56.16 86 SER A N 1
ATOM 663 C CA . SER A 1 86 ? 8.645 5.655 -27.786 1.00 56.16 86 SER A CA 1
ATOM 664 C C . SER A 1 86 ? 7.747 4.427 -27.915 1.00 56.16 86 SER A C 1
ATOM 666 O O . SER A 1 86 ? 7.892 3.455 -27.178 1.00 56.16 86 SER A O 1
ATOM 668 N N . ASP A 1 87 ? 6.821 4.479 -28.868 1.00 58.53 87 ASP A N 1
ATOM 669 C CA . ASP A 1 87 ? 5.864 3.411 -29.155 1.00 58.53 87 ASP A CA 1
ATOM 670 C C . ASP A 1 87 ? 6.513 2.373 -30.079 1.00 58.53 87 ASP A C 1
ATOM 672 O O . ASP A 1 87 ? 6.393 2.440 -31.301 1.00 58.53 87 ASP A O 1
ATOM 676 N N . VAL A 1 88 ? 7.291 1.452 -29.511 1.00 53.62 88 VAL A N 1
ATOM 677 C CA . VAL A 1 88 ? 7.980 0.412 -30.290 1.00 53.62 88 VAL A CA 1
ATOM 678 C C . VAL A 1 88 ? 7.533 -0.967 -29.805 1.00 53.62 88 VAL A C 1
ATOM 680 O O . VAL A 1 88 ? 8.194 -1.607 -28.999 1.00 53.62 88 VAL A O 1
ATOM 683 N N . GLY A 1 89 ? 6.363 -1.420 -30.273 1.00 59.81 89 GLY A N 1
ATOM 684 C CA . GLY A 1 89 ? 5.815 -2.744 -29.957 1.00 59.81 89 GLY A CA 1
ATOM 685 C C . GLY A 1 89 ? 4.359 -2.940 -30.400 1.00 59.81 89 GLY A C 1
ATOM 686 O O . GLY A 1 89 ? 3.662 -1.981 -30.714 1.00 59.81 89 GLY A O 1
ATOM 687 N N . VAL A 1 90 ? 3.887 -4.196 -30.412 1.00 58.12 90 VAL A N 1
ATOM 688 C CA . VAL A 1 90 ? 2.489 -4.571 -30.749 1.00 58.12 90 VAL A CA 1
ATOM 689 C C . VAL A 1 90 ? 1.489 -4.078 -29.687 1.00 58.12 90 VAL A C 1
ATOM 691 O O . VAL A 1 90 ? 0.314 -3.875 -29.981 1.00 58.12 90 VAL A O 1
ATOM 694 N N . VAL A 1 91 ? 1.959 -3.838 -28.458 1.00 61.56 91 VAL A N 1
ATOM 695 C CA . VAL A 1 91 ? 1.202 -3.204 -27.373 1.00 61.56 91 VAL A CA 1
ATOM 696 C C . VAL A 1 91 ? 2.025 -2.035 -26.840 1.00 61.56 91 VAL A C 1
ATOM 698 O O . VAL A 1 91 ? 3.151 -2.225 -26.387 1.00 61.56 91 VAL A O 1
ATOM 701 N N . SER A 1 92 ? 1.457 -0.829 -26.890 1.00 71.75 92 SER A N 1
ATOM 702 C CA . SER A 1 92 ? 2.105 0.385 -26.389 1.00 71.75 92 SER A CA 1
ATOM 703 C C . SER A 1 92 ? 2.441 0.266 -24.901 1.00 71.75 92 SER A C 1
ATOM 705 O O . SER A 1 92 ? 1.572 -0.055 -24.084 1.00 71.75 92 SER A O 1
ATOM 707 N N . HIS A 1 93 ? 3.672 0.610 -24.514 1.00 70.12 93 HIS A N 1
ATOM 708 C CA . HIS A 1 93 ? 4.104 0.621 -23.107 1.00 70.12 93 HIS A CA 1
ATOM 709 C C . HIS A 1 93 ? 3.234 1.559 -22.253 1.00 70.12 93 HIS A C 1
ATOM 711 O O . HIS A 1 93 ? 3.021 1.333 -21.060 1.00 70.12 93 HIS A O 1
ATOM 717 N N . LYS A 1 94 ? 2.657 2.589 -22.885 1.00 73.25 94 LYS A N 1
ATOM 718 C CA . LYS A 1 94 ? 1.721 3.522 -22.252 1.00 73.25 94 LYS A CA 1
ATOM 719 C C . LYS A 1 94 ? 0.446 2.824 -21.796 1.00 73.25 94 LYS A C 1
ATOM 721 O O . LYS A 1 94 ? -0.058 3.140 -20.724 1.00 73.25 94 LYS A O 1
ATOM 726 N N . VAL A 1 95 ? -0.054 1.863 -22.576 1.00 78.12 95 VAL A N 1
ATOM 727 C CA . VAL A 1 95 ? -1.268 1.105 -22.244 1.00 78.12 95 VAL A CA 1
ATOM 728 C C . VAL A 1 95 ? -1.013 0.214 -21.034 1.00 78.12 95 VAL A C 1
ATOM 730 O O . VAL A 1 95 ? -1.820 0.208 -20.109 1.00 78.12 95 VAL A O 1
ATOM 733 N N . VAL A 1 96 ? 0.137 -0.463 -20.979 1.00 76.19 96 VAL A N 1
ATOM 734 C CA . VAL A 1 96 ? 0.502 -1.313 -19.835 1.00 76.19 96 VAL A CA 1
ATOM 735 C C . VAL A 1 96 ? 0.588 -0.486 -18.547 1.00 76.19 96 VAL A C 1
ATOM 737 O O . VAL A 1 96 ? -0.096 -0.799 -17.571 1.00 76.19 96 VAL A O 1
ATOM 740 N N . HIS A 1 97 ? 1.319 0.632 -18.550 1.00 75.19 97 HIS A N 1
ATOM 741 C CA . HIS A 1 97 ? 1.384 1.513 -17.379 1.00 75.19 97 HIS A CA 1
ATOM 742 C C . HIS A 1 97 ? 0.025 2.120 -17.011 1.00 75.19 97 HIS A C 1
ATOM 744 O O . HIS A 1 97 ? -0.326 2.151 -15.833 1.00 75.19 97 HIS A O 1
ATOM 750 N N . ALA A 1 98 ? -0.780 2.540 -17.990 1.00 81.31 98 ALA A N 1
ATOM 751 C CA . ALA A 1 98 ? -2.126 3.044 -17.734 1.00 81.31 98 ALA A CA 1
ATOM 752 C C . ALA A 1 98 ? -3.024 1.983 -17.078 1.00 81.31 98 ALA A C 1
ATOM 754 O O . ALA A 1 98 ? -3.742 2.302 -16.132 1.00 81.31 98 ALA A O 1
ATOM 755 N N . THR A 1 99 ? -2.956 0.722 -17.520 1.00 81.12 99 THR A N 1
ATOM 756 C CA . THR A 1 99 ? -3.715 -0.375 -16.894 1.00 81.12 99 THR A CA 1
ATOM 757 C C . THR A 1 99 ? -3.250 -0.658 -15.469 1.00 81.12 99 THR A C 1
ATOM 759 O O . THR A 1 99 ? -4.085 -0.822 -14.584 1.00 81.12 99 THR A O 1
ATOM 762 N N . MET A 1 100 ? -1.942 -0.626 -15.207 1.00 79.19 100 MET A N 1
ATOM 763 C CA . MET A 1 100 ? -1.391 -0.756 -13.856 1.00 79.19 100 MET A CA 1
ATOM 764 C C . MET A 1 100 ? -1.914 0.349 -12.928 1.00 79.19 100 MET A C 1
ATOM 766 O O . MET A 1 100 ? -2.443 0.057 -11.855 1.00 79.19 100 MET A O 1
ATOM 770 N N . TYR A 1 101 ? -1.855 1.612 -13.368 1.00 81.94 101 TYR A N 1
ATOM 771 C CA . TYR A 1 101 ? -2.417 2.732 -12.613 1.00 81.94 101 TYR A CA 1
ATOM 772 C C . TYR A 1 101 ? -3.930 2.605 -12.434 1.00 81.94 101 TYR A C 1
ATOM 774 O O . TYR A 1 101 ? -4.427 2.920 -11.361 1.00 81.94 101 TYR A O 1
ATOM 782 N N . LEU A 1 102 ? -4.671 2.097 -13.421 1.00 82.06 102 LEU A N 1
ATOM 783 C CA . LEU A 1 102 ? -6.112 1.871 -13.301 1.00 82.06 102 LEU A CA 1
ATOM 784 C C . LEU A 1 102 ? -6.452 0.871 -12.183 1.00 82.06 102 LEU A C 1
ATOM 786 O O . LEU A 1 102 ? -7.334 1.147 -11.371 1.00 82.06 102 LEU A O 1
ATOM 790 N N . PHE A 1 103 ? -5.747 -0.261 -12.097 1.00 79.19 103 PHE A N 1
ATOM 791 C CA . PHE A 1 103 ? -5.954 -1.224 -11.007 1.00 79.19 103 PHE A CA 1
ATOM 792 C C . PHE A 1 103 ? -5.549 -0.649 -9.650 1.00 79.19 103 PHE A C 1
ATOM 794 O O . PHE A 1 103 ? -6.280 -0.806 -8.671 1.00 79.19 103 PHE A O 1
ATOM 801 N N . PHE A 1 104 ? -4.453 0.106 -9.596 1.00 81.56 104 PHE A N 1
ATOM 802 C CA . PHE A 1 104 ? -4.076 0.830 -8.387 1.00 81.56 104 PHE A CA 1
ATOM 803 C C . PHE A 1 104 ? -5.152 1.860 -7.977 1.00 81.56 104 PHE A C 1
ATOM 805 O O . PHE A 1 104 ? -5.498 1.957 -6.796 1.00 81.56 104 PHE A O 1
ATOM 812 N N . ALA A 1 105 ? -5.775 2.544 -8.943 1.00 84.62 105 ALA A N 1
ATOM 813 C CA . ALA A 1 105 ? -6.905 3.446 -8.723 1.00 84.62 105 ALA A CA 1
ATOM 814 C C . ALA A 1 105 ? -8.121 2.711 -8.154 1.00 84.62 105 ALA A C 1
ATOM 816 O O . ALA A 1 105 ? -8.740 3.193 -7.206 1.00 84.62 105 ALA A O 1
ATOM 817 N N . PHE A 1 106 ? -8.451 1.535 -8.699 1.00 82.75 106 PHE A N 1
ATOM 818 C CA . PHE A 1 106 ? -9.540 0.706 -8.188 1.00 82.75 106 PHE A CA 1
ATOM 819 C C . PHE A 1 106 ? -9.291 0.275 -6.744 1.00 82.75 106 PHE A C 1
ATOM 821 O O . PHE A 1 106 ? -10.221 0.337 -5.941 1.00 82.75 106 PHE A O 1
ATOM 828 N N . SER A 1 107 ? -8.049 -0.059 -6.377 1.00 82.12 107 SER A N 1
ATOM 829 C CA . SER A 1 107 ? -7.698 -0.345 -4.980 1.00 82.12 107 SER A CA 1
ATOM 830 C C . SER A 1 107 ? -8.005 0.844 -4.057 1.00 82.12 107 SER A C 1
ATOM 832 O O . SER A 1 107 ? -8.618 0.673 -3.004 1.00 82.12 107 SER A O 1
ATOM 834 N N . GLY A 1 108 ? -7.660 2.066 -4.482 1.00 84.06 108 GLY A N 1
ATOM 835 C CA . GLY A 1 108 ? -7.953 3.289 -3.735 1.00 84.06 108 GLY A CA 1
ATOM 836 C C . GLY A 1 108 ? -9.445 3.614 -3.684 1.00 84.06 108 GLY A C 1
ATOM 837 O O . GLY A 1 108 ? -9.948 4.055 -2.653 1.00 84.06 108 GLY A O 1
ATOM 838 N N . LEU A 1 109 ? -10.174 3.356 -4.770 1.00 86.12 109 LEU A N 1
ATOM 839 C CA . LEU A 1 109 ? -11.620 3.548 -4.833 1.00 86.12 109 LEU A CA 1
ATOM 840 C C . LEU A 1 109 ? -12.354 2.607 -3.871 1.00 86.12 109 LEU A C 1
ATOM 842 O O . LEU A 1 109 ? -13.264 3.050 -3.175 1.00 86.12 109 LEU A O 1
ATOM 846 N N . VAL A 1 110 ? -11.943 1.338 -3.794 1.00 83.25 110 VAL A N 1
ATOM 847 C CA . VAL A 1 110 ? -12.500 0.357 -2.850 1.00 83.25 110 VAL A CA 1
ATOM 848 C C . VAL A 1 110 ? -12.310 0.821 -1.401 1.00 83.25 110 VAL A C 1
ATOM 850 O O . VAL A 1 110 ? -13.260 0.759 -0.620 1.00 83.25 110 VAL A O 1
ATOM 853 N N . ASP A 1 111 ? -11.142 1.372 -1.056 1.00 83.44 111 ASP A N 1
ATOM 854 C CA . ASP A 1 111 ? -10.886 1.931 0.280 1.00 83.44 111 ASP A CA 1
ATOM 855 C C . ASP A 1 111 ? -11.799 3.123 0.606 1.00 83.44 111 ASP A C 1
ATOM 857 O O . ASP A 1 111 ? -12.325 3.235 1.717 1.00 83.44 111 ASP A O 1
ATOM 861 N N . VAL A 1 112 ? -12.016 4.017 -0.364 1.00 86.81 112 VAL A N 1
ATOM 862 C CA . VAL A 1 112 ? -12.920 5.168 -0.212 1.00 86.81 112 VAL A CA 1
ATOM 863 C C . VAL A 1 112 ? -14.370 4.705 -0.057 1.00 86.81 112 VAL A C 1
ATOM 865 O O . VAL A 1 112 ? -15.077 5.186 0.830 1.00 86.81 112 VAL A O 1
ATOM 868 N N . LEU A 1 113 ? -14.816 3.752 -0.879 1.00 84.25 113 LEU A N 1
ATOM 869 C CA . LEU A 1 113 ? -16.172 3.206 -0.820 1.00 84.25 113 LEU A CA 1
ATOM 870 C C . LEU A 1 113 ? -16.444 2.498 0.508 1.00 84.25 113 LEU A C 1
ATOM 872 O O . LEU A 1 113 ? -17.503 2.716 1.091 1.00 84.25 113 LEU A O 1
ATOM 876 N N . ASN A 1 114 ? -15.488 1.719 1.019 1.00 83.25 114 ASN A N 1
ATOM 877 C CA . ASN A 1 114 ? -15.607 1.073 2.327 1.00 83.25 114 ASN A CA 1
ATOM 878 C C . ASN A 1 114 ? -15.797 2.098 3.457 1.00 83.25 114 ASN A C 1
ATOM 880 O O . ASN A 1 114 ? -16.612 1.903 4.355 1.00 83.25 114 ASN A O 1
ATOM 884 N N . PHE A 1 115 ? -15.082 3.223 3.393 1.00 84.81 115 PHE A N 1
ATOM 885 C CA . PHE A 1 115 ? -15.206 4.283 4.389 1.00 84.81 115 PHE A CA 1
ATOM 886 C C . PHE A 1 115 ? -16.577 4.975 4.363 1.00 84.81 115 PHE A C 1
ATOM 888 O O . PHE A 1 115 ? -17.139 5.256 5.420 1.00 84.81 115 PHE A O 1
ATOM 895 N N . TYR A 1 116 ? -17.124 5.255 3.174 1.00 84.31 116 TYR A N 1
ATOM 896 C CA . TYR A 1 116 ? -18.417 5.939 3.039 1.00 84.31 116 TYR A CA 1
ATOM 897 C C . TYR A 1 116 ? -19.627 5.008 3.203 1.00 84.31 116 TYR A C 1
ATOM 899 O O . TYR A 1 116 ? -20.671 5.455 3.679 1.00 84.31 116 TYR A O 1
ATOM 907 N N . PHE A 1 117 ? -19.499 3.723 2.856 1.00 84.88 117 PHE A N 1
ATOM 908 C CA . PHE A 1 117 ? -20.589 2.743 2.887 1.00 84.88 117 PHE A CA 1
ATOM 909 C C . PHE A 1 117 ? -20.270 1.499 3.741 1.00 84.88 117 PHE A C 1
ATOM 911 O O . PHE A 1 117 ? -20.419 0.372 3.258 1.00 84.88 117 PHE A O 1
ATOM 918 N N . PRO A 1 118 ? -19.920 1.654 5.033 1.00 79.44 118 PRO A N 1
ATOM 919 C CA . PRO A 1 118 ? -19.492 0.537 5.883 1.00 79.44 118 PRO A CA 1
ATOM 920 C C . PRO A 1 118 ? -20.601 -0.486 6.175 1.00 79.44 118 PRO A C 1
ATOM 922 O O . PRO A 1 118 ? -20.320 -1.581 6.649 1.00 79.44 118 PRO A O 1
ATOM 925 N N . HIS A 1 119 ? -21.871 -0.133 5.943 1.00 77.50 119 HIS A N 1
ATOM 926 C CA . HIS A 1 119 ? -23.005 -1.033 6.174 1.00 77.50 119 HIS A CA 1
ATOM 927 C C . HIS A 1 119 ? -23.386 -1.858 4.938 1.00 77.50 119 HIS A C 1
ATOM 929 O O . HIS A 1 119 ? -23.930 -2.950 5.075 1.00 77.50 119 HIS A O 1
ATOM 935 N N . ASN A 1 120 ? -23.089 -1.352 3.737 1.00 82.25 120 ASN A N 1
ATOM 936 C CA . ASN A 1 120 ? -23.495 -1.999 2.488 1.00 82.25 120 ASN A CA 1
ATOM 937 C C . ASN A 1 120 ? -22.446 -2.991 1.979 1.00 82.25 120 ASN A C 1
ATOM 939 O O . ASN A 1 120 ? -22.770 -3.866 1.180 1.00 82.25 120 ASN A O 1
ATOM 943 N N . VAL A 1 121 ? -21.193 -2.851 2.419 1.00 79.56 121 VAL A N 1
ATOM 944 C CA . VAL A 1 121 ? -20.077 -3.685 1.973 1.00 79.56 121 VAL A CA 1
ATOM 945 C C . VAL A 1 121 ? -19.497 -4.415 3.178 1.00 79.56 121 VAL A C 1
ATOM 947 O O . VAL A 1 121 ? -19.134 -3.794 4.172 1.00 79.56 121 VAL A O 1
ATOM 950 N N . SER A 1 122 ? -19.421 -5.745 3.112 1.00 84.62 122 SER A N 1
ATOM 951 C CA . SER A 1 122 ? -18.823 -6.533 4.189 1.00 84.62 122 SER A CA 1
ATOM 952 C C . SER A 1 122 ? -17.302 -6.349 4.219 1.00 84.62 122 SER A C 1
ATOM 954 O O . SER A 1 122 ? -16.648 -6.339 3.176 1.00 84.62 122 SER A O 1
ATOM 956 N N . ASP A 1 123 ? -16.722 -6.259 5.421 1.00 81.25 123 ASP A N 1
ATOM 957 C CA . ASP A 1 123 ? -15.270 -6.090 5.627 1.00 81.25 123 ASP A CA 1
ATOM 958 C C . ASP A 1 123 ? -14.446 -7.171 4.897 1.00 81.25 123 ASP A C 1
ATOM 960 O O . ASP A 1 123 ? -13.390 -6.899 4.325 1.00 81.25 123 ASP A O 1
ATOM 964 N N . GLY A 1 124 ? -14.973 -8.400 4.837 1.00 84.19 124 GLY A N 1
ATOM 965 C CA . GLY A 1 124 ? -14.360 -9.496 4.088 1.00 84.19 124 GLY A CA 1
ATOM 966 C C . GLY A 1 124 ? -14.318 -9.254 2.576 1.00 84.19 124 GLY A C 1
ATOM 967 O O . GLY A 1 124 ? -13.299 -9.531 1.948 1.00 84.19 124 GLY A O 1
ATOM 968 N N . LEU A 1 125 ? -15.380 -8.690 1.990 1.00 83.50 125 LEU A N 1
ATOM 969 C CA . LEU A 1 125 ? -15.454 -8.418 0.550 1.00 83.50 125 LEU A CA 1
ATOM 970 C C . LEU A 1 125 ? -14.500 -7.290 0.141 1.00 83.50 125 LEU A C 1
ATOM 972 O O . LEU A 1 125 ? -13.861 -7.374 -0.904 1.00 83.50 125 LEU A O 1
ATOM 976 N N . VAL A 1 126 ? -14.328 -6.285 1.003 1.00 84.69 126 VAL A N 1
ATOM 977 C CA . VAL A 1 126 ? -13.336 -5.213 0.819 1.00 84.69 126 VAL A CA 1
ATOM 978 C C . VAL A 1 126 ? -11.919 -5.776 0.836 1.00 84.69 126 VAL A C 1
ATOM 980 O O . VAL A 1 126 ? -11.130 -5.503 -0.066 1.00 84.69 126 VAL A O 1
ATOM 983 N N . LYS A 1 127 ? -11.597 -6.612 1.828 1.00 85.81 127 LYS A N 1
ATOM 984 C CA . LYS A 1 127 ? -10.287 -7.270 1.929 1.00 85.81 127 LYS A CA 1
ATOM 985 C C . LYS A 1 127 ? -10.012 -8.194 0.747 1.00 85.81 127 LYS A C 1
ATOM 987 O O . LYS A 1 127 ? -8.903 -8.184 0.224 1.00 85.81 127 LYS A O 1
ATOM 992 N N . MET A 1 128 ? -11.013 -8.938 0.281 1.00 87.88 128 MET A N 1
ATOM 993 C CA . MET A 1 128 ? -10.889 -9.751 -0.930 1.00 87.88 128 MET A CA 1
ATOM 994 C C . MET A 1 128 ? -10.632 -8.902 -2.177 1.00 87.88 128 MET A C 1
ATOM 996 O O . MET A 1 128 ? -9.723 -9.216 -2.942 1.00 87.88 128 MET A O 1
ATOM 1000 N N . ALA A 1 129 ? -11.378 -7.811 -2.364 1.00 85.00 129 ALA A N 1
ATOM 1001 C CA . ALA A 1 129 ? -11.174 -6.898 -3.486 1.00 85.00 129 ALA A CA 1
ATOM 1002 C C . ALA A 1 129 ? -9.774 -6.260 -3.453 1.00 85.00 129 ALA A C 1
ATOM 1004 O O . ALA A 1 129 ? -9.106 -6.182 -4.484 1.00 85.00 129 ALA A O 1
ATOM 1005 N N . LEU A 1 130 ? -9.286 -5.877 -2.268 1.00 84.81 130 LEU A N 1
ATOM 1006 C CA . LEU A 1 130 ? -7.918 -5.387 -2.084 1.00 84.81 130 LEU A CA 1
ATOM 1007 C C . LEU A 1 130 ? -6.870 -6.458 -2.402 1.00 84.81 130 LEU A C 1
ATOM 1009 O O . LEU A 1 130 ? -5.929 -6.180 -3.145 1.00 84.81 130 LEU A O 1
ATOM 1013 N N . ALA A 1 131 ? -7.028 -7.680 -1.886 1.00 89.50 131 ALA A N 1
ATOM 1014 C CA . ALA A 1 131 ? -6.115 -8.785 -2.169 1.00 89.50 131 ALA A CA 1
ATOM 1015 C C . ALA A 1 131 ? -6.050 -9.085 -3.672 1.00 89.50 131 ALA A C 1
ATOM 1017 O O . ALA A 1 131 ? -4.956 -9.226 -4.219 1.00 89.50 131 ALA A O 1
ATOM 1018 N N . GLN A 1 132 ? -7.203 -9.119 -4.345 1.00 88.94 132 GLN A N 1
ATOM 1019 C CA . GLN A 1 132 ? -7.295 -9.315 -5.789 1.00 88.94 132 GLN A CA 1
ATOM 1020 C C . GLN A 1 132 ? -6.618 -8.176 -6.556 1.00 88.94 132 GLN A C 1
ATOM 1022 O O . GLN A 1 132 ? -5.873 -8.439 -7.497 1.00 88.94 132 GLN A O 1
ATOM 1027 N N . SER A 1 133 ? -6.830 -6.925 -6.143 1.00 86.00 133 SER A N 1
ATOM 1028 C CA . SER A 1 133 ? -6.200 -5.769 -6.781 1.00 86.00 133 SER A CA 1
ATOM 1029 C C . SER A 1 133 ? -4.676 -5.843 -6.712 1.00 86.00 133 SER A C 1
ATOM 1031 O O . SER A 1 133 ? -4.022 -5.702 -7.742 1.00 86.00 133 SER A O 1
ATOM 1033 N N . PHE A 1 134 ? -4.111 -6.127 -5.533 1.00 86.88 134 PHE A N 1
ATOM 1034 C CA . PHE A 1 134 ? -2.666 -6.321 -5.394 1.00 86.88 134 PHE A CA 1
ATOM 1035 C C . PHE A 1 134 ? -2.191 -7.547 -6.181 1.00 86.88 134 PHE A C 1
ATOM 1037 O O . PHE A 1 134 ? -1.151 -7.506 -6.820 1.00 86.88 134 PHE A O 1
ATOM 1044 N N . PHE A 1 135 ? -2.952 -8.641 -6.214 1.00 89.69 135 PHE A N 1
ATOM 1045 C CA . PHE A 1 135 ? -2.552 -9.819 -6.984 1.00 89.69 135 PHE A CA 1
ATOM 1046 C C . PHE A 1 135 ? -2.398 -9.517 -8.483 1.00 89.69 135 PHE A C 1
ATOM 1048 O O . PHE A 1 135 ? -1.387 -9.885 -9.090 1.00 89.69 135 PHE A O 1
ATOM 1055 N N . VAL A 1 136 ? -3.377 -8.812 -9.059 1.00 86.62 136 VAL A N 1
ATOM 1056 C CA . VAL A 1 136 ? -3.357 -8.374 -10.463 1.00 86.62 136 VAL A CA 1
ATOM 1057 C C . VAL A 1 136 ? -2.233 -7.370 -10.704 1.00 86.62 136 VAL A C 1
ATOM 1059 O O . VAL A 1 136 ? -1.519 -7.490 -11.694 1.00 86.62 136 VAL A O 1
ATOM 1062 N N . GLU A 1 137 ? -2.021 -6.423 -9.792 1.00 84.00 137 GLU A N 1
ATOM 1063 C CA . GLU A 1 137 ? -0.914 -5.464 -9.862 1.00 84.00 137 GLU A CA 1
ATOM 1064 C C . GLU A 1 137 ? 0.454 -6.171 -9.906 1.00 84.00 137 GLU A C 1
ATOM 1066 O O . GLU A 1 137 ? 1.282 -5.863 -10.762 1.00 84.00 137 GLU A O 1
ATOM 1071 N N . GLY A 1 138 ? 0.673 -7.188 -9.065 1.00 85.19 138 GLY A N 1
ATOM 1072 C CA . GLY A 1 138 ? 1.907 -7.983 -9.071 1.00 85.19 138 GLY A CA 1
ATOM 1073 C C . GLY A 1 138 ? 2.108 -8.749 -10.380 1.00 85.19 138 GLY A C 1
ATOM 1074 O O . GLY A 1 138 ? 3.218 -8.797 -10.911 1.00 85.19 138 GLY A O 1
ATOM 1075 N N . PHE A 1 139 ? 1.024 -9.283 -10.950 1.00 85.44 139 PHE A N 1
ATOM 1076 C CA . PHE A 1 139 ? 1.057 -9.933 -12.261 1.00 85.44 139 PHE A CA 1
ATOM 1077 C C . PHE A 1 139 ? 1.423 -8.943 -13.377 1.00 85.44 139 PHE A C 1
ATOM 1079 O O . PHE A 1 139 ? 2.264 -9.244 -14.226 1.00 85.44 139 PHE A O 1
ATOM 1086 N N . LEU A 1 140 ? 0.844 -7.738 -13.343 1.00 81.25 140 LEU A N 1
ATOM 1087 C CA . LEU A 1 140 ? 1.146 -6.674 -14.296 1.00 81.25 140 LEU A CA 1
ATOM 1088 C C . LEU A 1 140 ? 2.601 -6.219 -14.203 1.00 81.25 140 LEU A C 1
ATOM 1090 O O . LEU A 1 140 ? 3.196 -5.989 -15.246 1.00 81.25 140 LEU A O 1
ATOM 1094 N N . PHE A 1 141 ? 3.209 -6.156 -13.016 1.00 80.94 141 PHE A N 1
ATOM 1095 C CA . PHE A 1 141 ? 4.631 -5.809 -12.883 1.00 80.94 141 PHE A CA 1
ATOM 1096 C C . PHE A 1 141 ? 5.571 -6.819 -13.547 1.00 80.94 141 PHE A C 1
ATOM 1098 O O . PHE A 1 141 ? 6.577 -6.426 -14.135 1.00 80.94 141 PHE A O 1
ATOM 1105 N N . ILE A 1 142 ? 5.246 -8.112 -13.501 1.00 82.75 142 ILE A N 1
ATOM 1106 C CA . ILE A 1 142 ? 6.035 -9.140 -14.196 1.00 82.75 142 ILE A CA 1
ATOM 1107 C C . ILE A 1 142 ? 5.841 -9.050 -15.702 1.00 82.75 142 ILE A C 1
ATOM 1109 O O . ILE A 1 142 ? 6.805 -9.191 -16.454 1.00 82.75 142 ILE A O 1
ATOM 1113 N N . TRP A 1 143 ? 4.602 -8.818 -16.135 1.00 76.75 143 TRP A N 1
ATOM 1114 C CA . TRP A 1 143 ? 4.269 -8.708 -17.551 1.00 76.75 143 TRP A CA 1
ATOM 1115 C C . TRP A 1 143 ? 4.809 -7.417 -18.179 1.00 76.75 143 TRP A C 1
ATOM 1117 O O . TRP A 1 143 ? 5.213 -7.404 -19.336 1.00 76.75 143 TRP A O 1
ATOM 1127 N N . ALA A 1 144 ? 4.879 -6.342 -17.397 1.00 69.56 144 ALA A N 1
ATOM 1128 C CA . ALA A 1 144 ? 5.438 -5.051 -17.772 1.00 69.56 144 ALA A CA 1
ATOM 1129 C C . ALA A 1 144 ? 6.979 -5.026 -17.760 1.00 69.56 144 ALA A C 1
ATOM 1131 O O . ALA A 1 144 ? 7.549 -3.938 -17.743 1.00 69.56 144 ALA A O 1
ATOM 1132 N N . ASN A 1 145 ? 7.662 -6.182 -17.771 1.00 64.62 145 ASN A N 1
ATOM 1133 C CA . ASN A 1 145 ? 9.123 -6.299 -17.906 1.00 64.62 145 ASN A CA 1
ATOM 1134 C C . ASN A 1 145 ? 9.604 -5.779 -19.267 1.00 64.62 145 ASN A C 1
ATOM 1136 O O . ASN A 1 145 ? 9.900 -6.532 -20.190 1.00 64.62 145 ASN A O 1
ATOM 1140 N N . VAL A 1 146 ? 9.639 -4.462 -19.375 1.00 53.50 146 VAL A N 1
ATOM 1141 C CA . VAL A 1 146 ? 9.726 -3.748 -20.638 1.00 53.50 146 VAL A CA 1
ATOM 1142 C C . VAL A 1 146 ? 11.002 -2.887 -20.723 1.00 53.50 146 VAL A C 1
ATOM 1144 O O . VAL A 1 146 ? 11.289 -2.351 -21.783 1.00 53.50 146 VAL A O 1
ATOM 1147 N N . ASP A 1 147 ? 11.836 -2.835 -19.671 1.00 53.12 147 ASP A N 1
ATOM 1148 C CA . ASP A 1 147 ? 13.153 -2.170 -19.715 1.00 53.12 147 ASP A CA 1
ATOM 1149 C C . ASP A 1 147 ? 14.222 -2.816 -18.798 1.00 53.12 147 ASP A C 1
ATOM 1151 O O . ASP A 1 147 ? 13.900 -3.587 -17.890 1.00 53.12 147 ASP A O 1
ATOM 1155 N N . GLU A 1 148 ? 15.497 -2.477 -19.059 1.00 54.28 148 GLU A N 1
ATOM 1156 C CA . GLU A 1 148 ? 16.801 -3.090 -18.687 1.00 54.28 148 GLU A CA 1
ATOM 1157 C C . GLU A 1 148 ? 17.034 -3.622 -17.247 1.00 54.28 148 GLU A C 1
ATOM 1159 O O . GLU A 1 148 ? 18.057 -4.260 -16.992 1.00 54.28 148 GLU A O 1
ATOM 1164 N N . SER A 1 149 ? 16.123 -3.433 -16.287 1.00 65.06 149 SER A N 1
ATOM 1165 C CA . SER A 1 149 ? 16.313 -3.843 -14.881 1.00 65.06 149 SER A CA 1
ATOM 1166 C C . SER A 1 149 ? 15.230 -4.797 -14.362 1.00 65.06 149 SER A C 1
ATOM 1168 O O . SER A 1 149 ? 14.568 -4.544 -13.356 1.00 65.06 149 SER A O 1
ATOM 1170 N N . SER A 1 150 ? 15.100 -5.963 -15.005 1.00 74.56 150 SER A N 1
ATOM 1171 C CA . SER A 1 150 ? 14.151 -7.034 -14.635 1.00 74.56 150 SER A CA 1
ATOM 1172 C C . SER A 1 150 ? 14.122 -7.365 -13.129 1.00 74.56 150 SER A C 1
ATOM 1174 O O . SER A 1 150 ? 13.060 -7.617 -12.560 1.00 74.56 150 SER A O 1
ATOM 1176 N N . ALA A 1 151 ? 15.267 -7.272 -12.442 1.00 78.00 151 ALA A N 1
ATOM 1177 C CA . ALA A 1 151 ? 15.362 -7.493 -10.999 1.00 78.00 151 ALA A CA 1
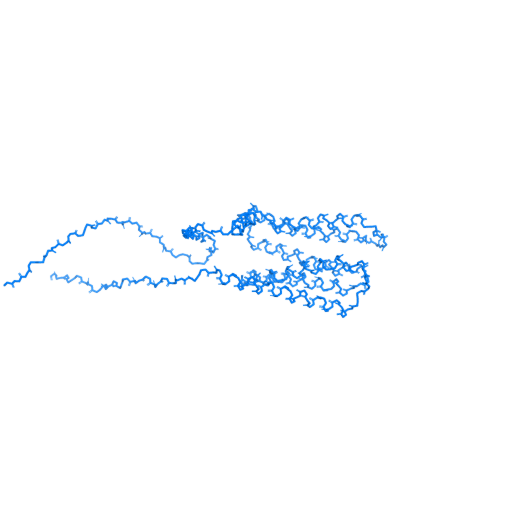ATOM 1178 C C . ALA A 1 151 ? 14.464 -6.554 -10.168 1.00 78.00 151 ALA A C 1
ATOM 1180 O O . ALA A 1 151 ? 13.894 -6.979 -9.165 1.00 78.00 151 ALA A O 1
ATOM 1181 N N . VAL A 1 152 ? 14.305 -5.292 -10.576 1.00 79.06 152 VAL A N 1
ATOM 1182 C CA . VAL A 1 152 ? 13.491 -4.299 -9.855 1.00 79.06 152 VAL A CA 1
ATOM 1183 C C . VAL A 1 152 ? 12.008 -4.640 -9.943 1.00 79.06 152 VAL A C 1
ATOM 1185 O O . VAL A 1 152 ? 11.320 -4.637 -8.920 1.00 79.06 152 VAL A O 1
ATOM 1188 N N . ASN A 1 153 ? 11.533 -4.971 -11.144 1.00 81.12 153 ASN A N 1
ATOM 1189 C CA . ASN A 1 153 ? 10.141 -5.349 -11.381 1.00 81.12 153 ASN A CA 1
ATOM 1190 C C . ASN A 1 153 ? 9.785 -6.648 -10.655 1.00 81.12 153 ASN A C 1
ATOM 1192 O O . ASN A 1 153 ? 8.712 -6.744 -10.067 1.00 81.12 153 ASN A O 1
ATOM 1196 N N . ILE A 1 154 ? 10.702 -7.621 -10.622 1.00 85.38 154 ILE A N 1
ATOM 1197 C CA . ILE A 1 154 ? 10.517 -8.875 -9.878 1.00 85.38 154 ILE A CA 1
ATOM 1198 C C . ILE A 1 154 ? 10.420 -8.612 -8.372 1.00 85.38 154 ILE A C 1
ATOM 1200 O O . ILE A 1 154 ? 9.537 -9.160 -7.713 1.00 85.38 154 ILE A O 1
ATOM 1204 N N . ILE A 1 155 ? 11.290 -7.760 -7.818 1.00 86.25 155 ILE A N 1
ATOM 1205 C CA . ILE A 1 155 ? 11.224 -7.380 -6.399 1.00 86.25 155 ILE A CA 1
ATOM 1206 C C . ILE A 1 155 ? 9.890 -6.692 -6.099 1.00 86.25 155 ILE A C 1
ATOM 1208 O O . ILE A 1 155 ? 9.230 -7.044 -5.124 1.00 86.25 155 ILE A O 1
ATOM 1212 N N . LEU A 1 156 ? 9.464 -5.755 -6.948 1.00 85.75 156 LEU A N 1
ATOM 1213 C CA . LEU A 1 156 ? 8.208 -5.032 -6.769 1.00 85.75 156 LEU A CA 1
ATOM 1214 C C . LEU A 1 156 ? 6.996 -5.973 -6.845 1.00 85.75 156 LEU A C 1
ATOM 1216 O O . LEU A 1 156 ? 6.161 -5.953 -5.943 1.00 85.75 156 LEU A O 1
ATOM 1220 N N . ALA A 1 157 ? 6.959 -6.874 -7.829 1.00 87.94 157 ALA A N 1
ATOM 1221 C CA . ALA A 1 157 ? 5.947 -7.923 -7.924 1.00 87.94 157 ALA A CA 1
ATOM 1222 C C . ALA A 1 157 ? 5.927 -8.825 -6.679 1.00 87.94 157 ALA A C 1
ATOM 1224 O O . ALA A 1 157 ? 4.859 -9.125 -6.148 1.00 87.94 157 ALA A O 1
ATOM 1225 N N . GLY A 1 158 ? 7.100 -9.200 -6.157 1.00 88.81 158 GLY A N 1
ATOM 1226 C CA . GLY A 1 158 ? 7.226 -9.965 -4.917 1.00 88.81 158 GLY A CA 1
ATOM 1227 C C . GLY A 1 158 ? 6.640 -9.237 -3.703 1.00 88.81 158 GLY A C 1
ATOM 1228 O O . GLY A 1 158 ? 5.884 -9.831 -2.931 1.00 88.81 158 GLY A O 1
ATOM 1229 N N . ILE A 1 159 ? 6.922 -7.940 -3.537 1.00 89.25 159 ILE A N 1
ATOM 1230 C CA . ILE A 1 159 ? 6.346 -7.126 -2.449 1.00 89.25 159 ILE A CA 1
ATOM 1231 C C . ILE A 1 159 ? 4.819 -7.044 -2.590 1.00 89.25 159 ILE A C 1
ATOM 1233 O O . ILE A 1 159 ? 4.077 -7.205 -1.620 1.00 89.25 159 ILE A O 1
ATOM 1237 N N . VAL A 1 160 ? 4.330 -6.822 -3.804 1.00 90.12 160 VAL A N 1
ATOM 1238 C CA . VAL A 1 160 ? 2.899 -6.694 -4.083 1.00 90.12 160 VAL A CA 1
ATOM 1239 C C . VAL A 1 160 ? 2.157 -8.012 -3.828 1.00 90.12 160 VAL A C 1
ATOM 1241 O O . VAL A 1 160 ? 1.123 -8.028 -3.155 1.00 90.12 160 VAL A O 1
ATOM 1244 N N . TRP A 1 161 ? 2.707 -9.146 -4.262 1.00 93.62 161 TRP A N 1
ATOM 1245 C CA . TRP A 1 161 ? 2.126 -10.456 -3.972 1.00 93.62 161 TRP A CA 1
ATOM 1246 C C . TRP A 1 161 ? 2.176 -10.815 -2.497 1.00 93.62 161 TRP A C 1
ATOM 1248 O O . TRP A 1 161 ? 1.178 -11.285 -1.959 1.00 93.62 161 TRP A O 1
ATOM 1258 N N . THR A 1 162 ? 3.289 -10.558 -1.810 1.00 90.94 162 THR A N 1
ATOM 1259 C CA . THR A 1 162 ? 3.353 -10.768 -0.354 1.00 90.94 162 THR A CA 1
ATOM 1260 C C . THR A 1 162 ? 2.335 -9.899 0.387 1.00 90.94 162 THR A C 1
ATOM 1262 O O . THR A 1 162 ? 1.732 -10.373 1.347 1.00 90.94 162 THR A O 1
ATOM 1265 N N . THR A 1 163 ? 2.046 -8.688 -0.103 1.00 90.94 163 THR A N 1
ATOM 1266 C CA . THR A 1 163 ? 0.956 -7.837 0.408 1.00 90.94 163 THR A CA 1
ATOM 1267 C C . THR A 1 163 ? -0.418 -8.476 0.168 1.00 90.94 163 THR A C 1
ATOM 1269 O O . THR A 1 163 ? -1.231 -8.548 1.089 1.00 90.94 163 THR A O 1
ATOM 1272 N N . SER A 1 164 ? -0.678 -9.004 -1.034 1.00 92.31 164 SER A N 1
ATOM 1273 C CA . SER A 1 164 ? -1.919 -9.728 -1.359 1.00 92.31 164 SER A CA 1
ATOM 1274 C C . SER A 1 164 ? -2.126 -10.963 -0.467 1.00 92.31 164 SER A C 1
ATOM 1276 O O . SER A 1 164 ? -3.206 -11.156 0.107 1.00 92.31 164 SER A O 1
ATOM 1278 N N . PHE A 1 165 ? -1.071 -11.757 -0.259 1.00 92.44 165 PHE A N 1
ATOM 1279 C CA . PHE A 1 165 ? -1.098 -12.893 0.661 1.00 92.44 165 PHE A CA 1
ATOM 1280 C C . PHE A 1 165 ? -1.320 -12.450 2.107 1.00 92.44 165 PHE A C 1
ATOM 1282 O O . PHE A 1 165 ? -2.127 -13.063 2.796 1.00 92.44 165 PHE A O 1
ATOM 1289 N N . ALA A 1 166 ? -0.681 -11.370 2.565 1.00 91.75 166 ALA A N 1
ATOM 1290 C CA . ALA A 1 166 ? -0.893 -10.835 3.909 1.00 91.75 166 ALA A CA 1
ATOM 1291 C C . ALA A 1 166 ? -2.351 -10.393 4.138 1.00 91.75 166 ALA A C 1
ATOM 1293 O O . ALA A 1 166 ? -2.906 -10.671 5.198 1.00 91.75 166 ALA A O 1
ATOM 1294 N N . ILE A 1 167 ? -2.996 -9.769 3.145 1.00 90.50 167 ILE A N 1
ATOM 1295 C CA . ILE A 1 167 ? -4.418 -9.384 3.219 1.00 90.50 167 ILE A CA 1
ATOM 1296 C C . ILE A 1 167 ? -5.320 -10.623 3.241 1.00 90.50 167 ILE A C 1
ATOM 1298 O O . ILE A 1 167 ? -6.273 -10.680 4.015 1.00 90.50 167 ILE A O 1
ATOM 1302 N N . THR A 1 168 ? -5.006 -11.635 2.432 1.00 90.75 168 THR A N 1
ATOM 1303 C CA . THR A 1 168 ? -5.750 -12.905 2.426 1.00 90.75 168 THR A CA 1
ATOM 1304 C C . THR A 1 168 ? -5.611 -13.628 3.766 1.00 90.75 168 THR A C 1
ATOM 1306 O O . THR A 1 168 ? -6.592 -14.110 4.322 1.00 90.75 168 THR A O 1
ATOM 1309 N N . LEU A 1 169 ? -4.403 -13.648 4.330 1.00 90.00 169 LEU A N 1
ATOM 1310 C CA . LEU A 1 169 ? -4.131 -14.188 5.658 1.00 90.00 169 LEU A CA 1
ATOM 1311 C C . LEU A 1 169 ? -4.866 -13.409 6.754 1.00 90.00 169 LEU A C 1
ATOM 1313 O O . LEU A 1 169 ? -5.312 -14.023 7.718 1.00 90.00 169 LEU A O 1
ATOM 1317 N N . GLU A 1 170 ? -5.065 -12.096 6.598 1.00 89.62 170 GLU A N 1
ATOM 1318 C CA . GLU A 1 170 ? -5.851 -11.274 7.531 1.00 89.62 170 GLU A CA 1
ATOM 1319 C C . GLU A 1 170 ? -7.324 -11.721 7.619 1.00 89.62 170 GLU A C 1
ATOM 1321 O O . GLU A 1 170 ? -7.963 -11.511 8.653 1.00 89.62 170 GLU A O 1
ATOM 1326 N N . LEU A 1 171 ? -7.871 -12.364 6.576 1.00 86.88 171 LEU A N 1
ATOM 1327 C CA . LEU A 1 171 ? -9.227 -12.932 6.609 1.00 86.88 171 LEU A CA 1
ATOM 1328 C C . LEU A 1 171 ? -9.337 -14.115 7.579 1.00 86.88 171 LEU A C 1
ATOM 1330 O O . LEU A 1 171 ? -10.383 -14.299 8.196 1.00 86.88 171 LEU A O 1
ATOM 1334 N N . VAL A 1 172 ? -8.267 -14.903 7.711 1.00 90.31 172 VAL A N 1
ATOM 1335 C CA . VAL A 1 172 ? -8.213 -16.083 8.591 1.00 90.31 172 VAL A CA 1
ATOM 1336 C C . VAL A 1 172 ? -7.689 -15.703 9.978 1.00 90.31 172 VAL A C 1
ATOM 1338 O O . VAL A 1 172 ? -8.201 -16.175 10.991 1.00 90.31 172 VAL A O 1
ATOM 1341 N N . TRP A 1 173 ? -6.692 -14.816 10.031 1.00 87.56 173 TRP A N 1
ATOM 1342 C CA . TRP A 1 173 ? -5.994 -14.408 11.247 1.00 87.56 173 TRP A CA 1
ATOM 1343 C C . TRP A 1 173 ? -5.953 -12.878 11.382 1.00 87.56 173 TRP A C 1
ATOM 1345 O O . TRP A 1 173 ? -5.058 -12.223 10.836 1.00 87.56 173 TRP A O 1
ATOM 1355 N N . PRO A 1 174 ? -6.859 -12.277 12.176 1.00 80.81 174 PRO A N 1
ATOM 1356 C CA . PRO A 1 174 ? -6.933 -10.824 12.338 1.00 80.81 174 PRO A CA 1
ATOM 1357 C C . PRO A 1 174 ? -5.701 -10.206 13.024 1.00 80.81 174 PRO A C 1
ATOM 1359 O O . PRO A 1 174 ? -5.528 -8.989 12.966 1.00 80.81 174 PRO A O 1
ATOM 1362 N N . GLU A 1 175 ? -4.834 -11.014 13.638 1.00 81.38 175 GLU A N 1
ATOM 1363 C CA . GLU A 1 175 ? -3.569 -10.582 14.254 1.00 81.38 175 GLU A CA 1
ATOM 1364 C C . GLU A 1 175 ? -2.495 -10.200 13.214 1.00 81.38 175 GLU A C 1
ATOM 1366 O O . GLU A 1 175 ? -1.527 -9.506 13.526 1.00 81.38 175 GLU A O 1
ATOM 1371 N N . ILE A 1 176 ? -2.678 -10.577 11.942 1.00 86.25 176 ILE A N 1
ATOM 1372 C CA . ILE A 1 176 ? -1.713 -10.342 10.851 1.00 86.25 176 ILE A CA 1
ATOM 1373 C C . ILE A 1 176 ? -1.790 -8.900 10.297 1.00 86.25 176 ILE A C 1
ATOM 1375 O O . ILE A 1 176 ? -1.020 -8.506 9.422 1.00 86.25 176 ILE A O 1
ATOM 1379 N N . LYS A 1 177 ? -2.627 -8.030 10.880 1.00 83.38 177 LYS A N 1
ATOM 1380 C CA . LYS A 1 177 ? -2.737 -6.600 10.516 1.00 83.38 177 LYS A CA 1
ATOM 1381 C C . LYS A 1 177 ? -1.396 -5.862 10.502 1.00 83.38 177 LYS A C 1
ATOM 1383 O O . LYS A 1 177 ? -1.192 -4.968 9.681 1.00 83.38 177 LYS A O 1
ATOM 1388 N N . LEU A 1 178 ? -0.472 -6.238 11.390 1.00 82.62 178 LEU A N 1
ATOM 1389 C CA . LEU A 1 178 ? 0.864 -5.642 11.441 1.00 82.62 178 LEU A CA 1
ATOM 1390 C C . LEU A 1 178 ? 1.702 -6.000 10.205 1.00 82.62 178 LEU A C 1
ATOM 1392 O O . LEU A 1 178 ? 2.425 -5.151 9.684 1.00 82.62 178 LEU A O 1
ATOM 1396 N N . LEU A 1 179 ? 1.571 -7.232 9.704 1.00 84.06 179 LEU A N 1
ATOM 1397 C CA . LEU A 1 179 ? 2.254 -7.683 8.493 1.00 84.06 179 LEU A CA 1
ATOM 1398 C C . LEU A 1 179 ? 1.749 -6.916 7.269 1.00 84.06 179 LEU A C 1
ATOM 1400 O O . LEU A 1 179 ? 2.556 -6.490 6.442 1.00 84.06 179 LEU A O 1
ATOM 1404 N N . ARG A 1 180 ? 0.435 -6.667 7.185 1.00 85.75 180 ARG A N 1
ATOM 1405 C CA . ARG A 1 180 ? -0.144 -5.813 6.138 1.00 85.75 180 ARG A CA 1
ATOM 1406 C C . ARG A 1 180 ? 0.447 -4.405 6.184 1.00 85.75 180 ARG A C 1
ATOM 1408 O O . ARG A 1 180 ? 0.894 -3.907 5.163 1.00 85.75 180 ARG A O 1
ATOM 1415 N N . ALA A 1 181 ? 0.508 -3.782 7.360 1.00 84.50 181 ALA A N 1
ATOM 1416 C CA . ALA A 1 181 ? 1.096 -2.448 7.499 1.00 84.50 181 ALA A CA 1
ATOM 1417 C C . ALA A 1 181 ? 2.592 -2.412 7.123 1.00 84.50 181 ALA A C 1
ATOM 1419 O O . ALA A 1 181 ? 3.057 -1.459 6.502 1.00 84.50 181 ALA A O 1
ATOM 1420 N N . CYS A 1 182 ? 3.353 -3.451 7.478 1.00 86.94 182 CYS A N 1
ATOM 1421 C CA . CYS A 1 182 ? 4.770 -3.558 7.128 1.00 86.94 182 CYS A CA 1
ATOM 1422 C C . CYS A 1 182 ? 4.974 -3.697 5.611 1.00 86.94 182 CYS A C 1
ATOM 1424 O O . CYS A 1 182 ? 5.779 -2.980 5.019 1.00 86.94 182 CYS A O 1
ATOM 1426 N N . THR A 1 183 ? 4.209 -4.584 4.971 1.00 86.88 183 THR A N 1
ATOM 1427 C CA . THR A 1 183 ? 4.296 -4.841 3.525 1.00 86.88 183 THR A CA 1
ATOM 1428 C C . THR A 1 183 ? 3.831 -3.646 2.692 1.00 86.88 183 THR A C 1
ATOM 1430 O O . THR A 1 183 ? 4.482 -3.318 1.702 1.00 86.88 183 THR A O 1
ATOM 1433 N N . THR A 1 184 ? 2.804 -2.903 3.122 1.00 85.62 184 THR A N 1
ATOM 1434 C CA . THR A 1 184 ? 2.383 -1.667 2.436 1.00 85.62 184 THR A CA 1
ATOM 1435 C C . THR A 1 184 ? 3.392 -0.526 2.588 1.00 85.62 184 THR A C 1
ATOM 1437 O O . THR A 1 184 ? 3.638 0.194 1.618 1.00 85.62 184 THR A O 1
ATOM 1440 N N . LEU A 1 185 ? 4.026 -0.375 3.759 1.00 85.06 185 LEU A N 1
ATOM 1441 C CA . LEU A 1 185 ? 5.136 0.570 3.947 1.00 85.06 185 LEU A CA 1
ATOM 1442 C C . LEU A 1 185 ? 6.324 0.219 3.052 1.00 85.06 185 LEU A C 1
ATOM 1444 O O . LEU A 1 185 ? 6.900 1.105 2.422 1.00 85.06 185 LEU A O 1
ATOM 1448 N N . LEU A 1 186 ? 6.660 -1.069 2.970 1.00 88.12 186 LEU A N 1
ATOM 1449 C CA . LEU A 1 186 ? 7.716 -1.566 2.098 1.00 88.12 186 LEU A CA 1
ATOM 1450 C C . LEU A 1 186 ? 7.394 -1.293 0.623 1.00 88.12 186 LEU A C 1
ATOM 1452 O O . LEU A 1 186 ? 8.254 -0.801 -0.105 1.00 88.12 186 LEU A O 1
ATOM 1456 N N . HIS A 1 187 ? 6.148 -1.536 0.203 1.00 87.69 187 HIS A N 1
ATOM 1457 C CA . HIS A 1 187 ? 5.677 -1.271 -1.156 1.00 87.69 187 HIS A CA 1
ATOM 1458 C C . HIS A 1 187 ? 5.821 0.213 -1.528 1.00 87.69 187 HIS A C 1
ATOM 1460 O O . HIS A 1 187 ? 6.480 0.551 -2.514 1.00 87.69 187 HIS A O 1
ATOM 1466 N N . GLY A 1 188 ? 5.282 1.114 -0.701 1.00 82.88 188 GLY A N 1
ATOM 1467 C CA . GLY A 1 188 ? 5.356 2.557 -0.945 1.00 82.88 188 GLY A CA 1
ATOM 1468 C C . GLY A 1 188 ? 6.781 3.118 -0.860 1.00 82.88 188 GLY A C 1
ATOM 1469 O O . GLY A 1 188 ? 7.169 3.956 -1.680 1.00 82.88 188 GLY A O 1
ATOM 1470 N N . GLY A 1 189 ? 7.581 2.642 0.099 1.00 84.94 189 GLY A N 1
ATOM 1471 C CA . GLY A 1 189 ? 8.983 3.033 0.263 1.00 84.94 189 GLY A CA 1
ATOM 1472 C C . GLY A 1 189 ? 9.837 2.646 -0.943 1.00 84.94 189 GLY A C 1
ATOM 1473 O O . GLY A 1 189 ? 10.616 3.465 -1.441 1.00 84.94 189 GLY A O 1
ATOM 1474 N N . TRP A 1 190 ? 9.623 1.438 -1.469 1.00 86.25 190 TRP A N 1
ATOM 1475 C CA . TRP A 1 190 ? 10.324 0.953 -2.651 1.00 86.25 190 TRP A CA 1
ATOM 1476 C C . TRP A 1 190 ? 9.959 1.743 -3.910 1.00 86.25 190 TRP A C 1
ATOM 1478 O O . TRP A 1 190 ? 10.862 2.205 -4.607 1.00 86.25 190 TRP A O 1
ATOM 1488 N N . ILE A 1 191 ? 8.668 1.999 -4.161 1.00 81.38 191 ILE A N 1
ATOM 1489 C CA . ILE A 1 191 ? 8.225 2.825 -5.300 1.00 81.38 191 ILE A CA 1
ATOM 1490 C C . ILE A 1 191 ? 8.859 4.220 -5.242 1.00 81.38 191 ILE A C 1
ATOM 1492 O O . ILE A 1 191 ? 9.429 4.684 -6.228 1.00 81.38 191 ILE A O 1
ATOM 1496 N N . SER A 1 192 ? 8.814 4.881 -4.081 1.00 78.75 192 SER A N 1
ATOM 1497 C CA . SER A 1 192 ? 9.402 6.215 -3.897 1.00 78.75 192 SER A CA 1
ATOM 1498 C C . SER A 1 192 ? 10.907 6.233 -4.191 1.00 78.75 192 SER A C 1
ATOM 1500 O O . SER A 1 192 ? 11.420 7.157 -4.828 1.00 78.75 192 SER A O 1
ATOM 1502 N N . HIS A 1 193 ? 11.620 5.185 -3.774 1.00 82.25 193 HIS A N 1
ATOM 1503 C CA . HIS A 1 193 ? 13.040 5.028 -4.067 1.00 82.25 193 HIS A CA 1
ATOM 1504 C C . HIS A 1 193 ? 13.302 4.815 -5.562 1.00 82.25 193 HIS A C 1
ATOM 1506 O O . HIS A 1 193 ? 14.182 5.472 -6.120 1.00 82.25 193 HIS A O 1
ATOM 1512 N N . MET A 1 194 ? 12.512 3.967 -6.224 1.00 76.88 194 MET A N 1
ATOM 1513 C CA . MET A 1 194 ? 12.640 3.712 -7.660 1.00 76.88 194 MET A CA 1
ATOM 1514 C C . MET A 1 194 ? 12.384 4.968 -8.493 1.00 76.88 194 MET A C 1
ATOM 1516 O O . MET A 1 194 ? 13.186 5.279 -9.369 1.00 76.88 194 MET A O 1
ATOM 1520 N N . VAL A 1 195 ? 11.355 5.757 -8.166 1.00 73.12 195 VAL A N 1
ATOM 1521 C CA . VAL A 1 195 ? 11.062 7.030 -8.854 1.00 73.12 195 VAL A CA 1
ATOM 1522 C C . VAL A 1 195 ? 12.254 7.995 -8.809 1.00 73.12 195 VAL A C 1
ATOM 1524 O O . VAL A 1 195 ? 12.487 8.732 -9.765 1.00 73.12 195 VAL A O 1
ATOM 1527 N N . ARG A 1 196 ? 13.036 7.987 -7.722 1.00 75.56 196 ARG A N 1
ATOM 1528 C CA . ARG A 1 196 ? 14.237 8.828 -7.592 1.00 75.56 196 ARG A CA 1
ATOM 1529 C C . ARG A 1 196 ? 15.452 8.251 -8.316 1.00 75.56 196 ARG A C 1
ATOM 1531 O O . ARG A 1 196 ? 16.204 9.012 -8.916 1.00 75.56 196 ARG A O 1
ATOM 1538 N N . MET A 1 197 ? 15.654 6.936 -8.248 1.00 71.38 197 MET A N 1
ATOM 1539 C CA . MET A 1 197 ? 16.867 6.284 -8.756 1.00 71.38 197 MET A CA 1
ATOM 1540 C C . MET A 1 197 ? 16.837 5.999 -10.258 1.00 71.38 197 MET A C 1
ATOM 1542 O O . MET A 1 197 ? 17.897 5.969 -10.877 1.00 71.38 197 MET A O 1
ATOM 1546 N N . TYR A 1 198 ? 15.651 5.869 -10.864 1.00 65.12 198 TYR A N 1
ATOM 1547 C CA . TYR A 1 198 ? 15.494 5.520 -12.284 1.00 65.12 198 TYR A CA 1
ATOM 1548 C C . TYR A 1 198 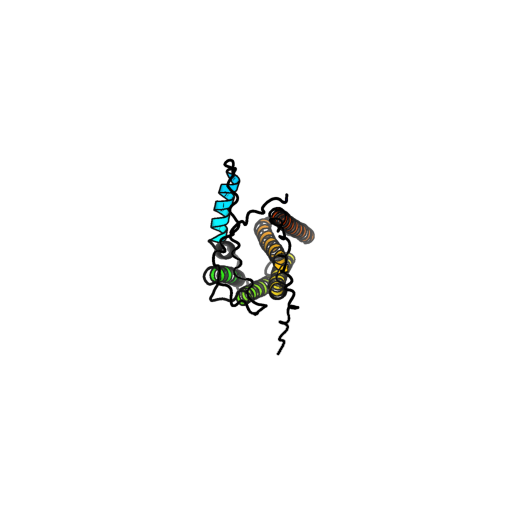? 16.199 6.485 -13.256 1.00 65.12 198 TYR A C 1
ATOM 1550 O O . TYR A 1 198 ? 16.480 6.122 -14.390 1.00 65.12 198 TYR A O 1
ATOM 1558 N N . ARG A 1 199 ? 16.503 7.722 -12.836 1.00 61.03 199 ARG A N 1
ATOM 1559 C CA . ARG A 1 199 ? 17.121 8.739 -13.705 1.00 61.03 199 ARG A CA 1
ATOM 1560 C C . ARG A 1 199 ? 18.642 8.854 -13.615 1.00 61.03 199 ARG A C 1
ATOM 1562 O O . ARG A 1 199 ? 19.202 9.613 -14.399 1.00 61.03 199 ARG A O 1
ATOM 1569 N N . VAL A 1 200 ? 19.298 8.201 -12.654 1.00 62.56 200 VAL A N 1
ATOM 1570 C CA . VAL A 1 200 ? 20.649 8.625 -12.241 1.00 62.56 200 VAL A CA 1
ATOM 1571 C C . VAL A 1 200 ? 21.744 7.623 -12.600 1.00 62.56 200 VAL A C 1
ATOM 1573 O O . VAL A 1 200 ? 22.834 8.056 -12.959 1.00 62.56 200 VAL A O 1
ATO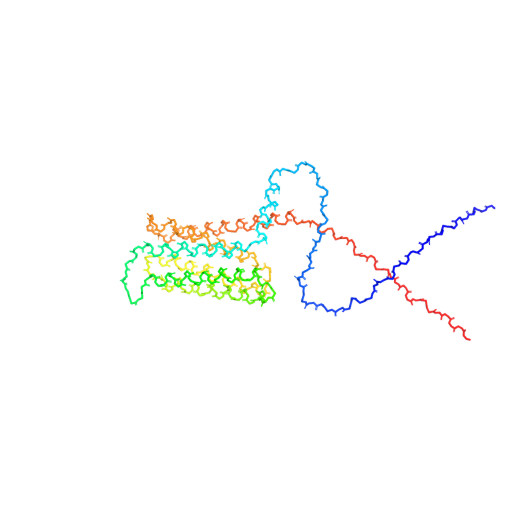M 1576 N N . GLU A 1 201 ? 21.504 6.309 -12.530 1.00 64.50 201 GLU A N 1
ATOM 1577 C CA . GLU A 1 201 ? 22.595 5.339 -12.702 1.00 64.50 201 GLU A CA 1
ATOM 1578 C C . GLU A 1 201 ? 22.092 3.924 -13.058 1.00 64.50 201 GLU A C 1
ATOM 1580 O O . GLU A 1 201 ? 21.040 3.518 -12.553 1.00 64.50 201 GLU A O 1
ATOM 1585 N N . PRO A 1 202 ? 22.822 3.137 -13.878 1.00 69.75 202 PRO A N 1
ATOM 1586 C CA . PRO A 1 202 ? 22.513 1.725 -14.094 1.00 69.75 202 PRO A CA 1
ATOM 1587 C C . PRO A 1 202 ? 22.549 0.941 -12.773 1.00 69.75 202 PRO A C 1
ATOM 1589 O O . PRO A 1 202 ? 23.521 0.965 -12.012 1.00 69.75 202 PRO A O 1
ATOM 1592 N N . LEU A 1 203 ? 21.458 0.231 -12.489 1.00 72.94 203 LEU A N 1
ATOM 1593 C CA . LEU A 1 203 ? 21.237 -0.445 -11.214 1.00 72.94 203 LEU A CA 1
ATOM 1594 C C . LEU A 1 203 ? 21.947 -1.806 -11.173 1.00 72.94 203 LEU A C 1
ATOM 1596 O O . LEU A 1 203 ? 21.429 -2.808 -11.663 1.00 72.94 203 LEU A O 1
ATOM 1600 N N . LEU A 1 204 ? 23.115 -1.870 -10.523 1.00 82.25 204 LEU A N 1
ATOM 1601 C CA . LEU A 1 204 ? 23.747 -3.154 -10.198 1.00 82.25 204 LEU A CA 1
ATOM 1602 C C . LEU A 1 204 ? 22.851 -3.972 -9.240 1.00 82.25 204 LEU A C 1
ATOM 1604 O O . LEU A 1 204 ? 22.449 -3.437 -8.200 1.00 82.25 204 LEU A O 1
ATOM 1608 N N . PRO A 1 205 ? 22.638 -5.283 -9.478 1.00 79.12 205 PRO A N 1
ATOM 1609 C CA . PRO A 1 205 ? 21.802 -6.131 -8.620 1.00 79.12 205 PRO A CA 1
ATOM 1610 C C . PRO A 1 205 ? 22.193 -6.105 -7.135 1.00 79.12 205 PRO A C 1
ATOM 1612 O O . PRO A 1 205 ? 21.329 -6.086 -6.262 1.00 79.12 205 PRO A O 1
ATOM 1615 N N . ALA A 1 206 ? 23.494 -6.023 -6.834 1.00 81.56 206 ALA A N 1
ATOM 1616 C CA . ALA A 1 206 ? 23.993 -5.932 -5.461 1.00 81.56 206 ALA A CA 1
ATOM 1617 C C . ALA A 1 206 ? 23.547 -4.641 -4.747 1.00 81.56 206 ALA A C 1
ATOM 1619 O O . ALA A 1 206 ? 23.176 -4.678 -3.574 1.00 81.56 206 ALA A O 1
ATOM 1620 N N . ARG A 1 207 ? 23.530 -3.501 -5.454 1.00 82.00 207 ARG A N 1
ATOM 1621 C CA . ARG A 1 207 ? 23.037 -2.227 -4.903 1.00 82.00 207 ARG A CA 1
ATOM 1622 C C . ARG A 1 207 ? 21.526 -2.266 -4.694 1.00 82.00 207 ARG A C 1
ATOM 1624 O O . ARG A 1 207 ? 21.051 -1.761 -3.681 1.00 82.00 207 ARG A O 1
ATOM 1631 N N . VAL A 1 208 ? 20.788 -2.895 -5.611 1.00 82.94 208 VAL A N 1
ATOM 1632 C CA . VAL A 1 208 ? 19.334 -3.092 -5.491 1.00 82.94 208 VAL A CA 1
ATOM 1633 C C . VAL A 1 208 ? 19.010 -3.930 -4.255 1.00 82.94 208 VAL A C 1
ATOM 1635 O O . VAL A 1 208 ? 18.191 -3.511 -3.442 1.00 82.94 208 VAL A O 1
ATOM 1638 N N . ALA A 1 209 ? 19.694 -5.062 -4.066 1.00 84.25 209 ALA A N 1
ATOM 1639 C CA . ALA A 1 209 ? 19.511 -5.924 -2.900 1.00 84.25 209 ALA A CA 1
ATOM 1640 C C . ALA A 1 209 ? 19.848 -5.199 -1.587 1.00 84.25 209 ALA A C 1
ATOM 1642 O O . ALA A 1 209 ? 19.071 -5.255 -0.632 1.00 84.25 209 ALA A O 1
ATOM 1643 N N . LEU A 1 210 ? 20.964 -4.461 -1.552 1.00 87.25 210 LEU A N 1
ATOM 1644 C CA . LEU A 1 210 ? 21.352 -3.669 -0.386 1.00 87.25 210 LEU A CA 1
ATOM 1645 C C . LEU A 1 210 ? 20.305 -2.595 -0.070 1.00 87.25 210 LEU A C 1
ATOM 1647 O O . LEU A 1 210 ? 19.836 -2.512 1.063 1.00 87.25 210 LEU A O 1
ATOM 1651 N N . ALA A 1 211 ? 19.887 -1.803 -1.058 1.00 86.81 211 ALA A N 1
ATOM 1652 C CA . ALA A 1 211 ? 18.869 -0.778 -0.859 1.00 86.81 211 ALA A CA 1
ATOM 1653 C C . ALA A 1 211 ? 17.541 -1.385 -0.392 1.00 86.81 211 ALA A C 1
ATOM 1655 O O . ALA A 1 211 ? 16.929 -0.879 0.546 1.00 86.81 211 ALA A O 1
ATOM 1656 N N . PHE A 1 212 ? 17.115 -2.493 -0.999 1.00 85.69 212 PHE A N 1
ATOM 1657 C CA . PHE A 1 212 ? 15.900 -3.198 -0.605 1.00 85.69 212 PHE A CA 1
ATOM 1658 C C . PHE A 1 212 ? 15.972 -3.681 0.849 1.00 85.69 212 PHE A C 1
ATOM 1660 O O . PHE A 1 212 ? 15.033 -3.461 1.611 1.00 85.69 212 PHE A O 1
ATOM 1667 N N . SER A 1 213 ? 17.110 -4.237 1.277 1.00 88.25 213 SER A N 1
ATOM 1668 C CA . SER A 1 213 ? 17.308 -4.658 2.670 1.00 88.25 213 SER A CA 1
ATOM 1669 C C . SER A 1 213 ? 17.171 -3.500 3.670 1.00 88.25 213 SER A C 1
ATOM 1671 O O . SER A 1 213 ? 16.568 -3.673 4.729 1.00 88.25 213 SER A O 1
ATOM 1673 N N . TRP A 1 214 ? 17.627 -2.294 3.309 1.00 91.06 214 TRP A N 1
ATOM 1674 C CA . TRP A 1 214 ? 17.444 -1.091 4.125 1.00 91.06 214 TRP A CA 1
ATOM 1675 C C . TRP A 1 214 ? 15.984 -0.650 4.213 1.00 91.06 214 TRP A C 1
ATOM 1677 O O . TRP A 1 214 ? 15.548 -0.223 5.281 1.00 91.06 214 TRP A O 1
ATOM 1687 N N . HIS A 1 215 ? 15.203 -0.792 3.139 1.00 89.62 215 HIS A N 1
ATOM 1688 C CA . HIS A 1 215 ? 13.758 -0.540 3.184 1.00 89.62 215 HIS A CA 1
ATOM 1689 C C . HIS A 1 215 ? 13.035 -1.537 4.092 1.00 89.62 215 HIS A C 1
ATOM 1691 O O . HIS A 1 215 ? 12.185 -1.129 4.880 1.00 89.62 215 HIS A O 1
ATOM 1697 N N . VAL A 1 216 ? 13.412 -2.819 4.051 1.00 88.25 216 VAL A N 1
ATOM 1698 C CA . VAL A 1 216 ? 12.878 -3.842 4.969 1.00 88.25 216 VAL A CA 1
ATOM 1699 C C . VAL A 1 216 ? 13.228 -3.507 6.422 1.00 88.25 216 VAL A C 1
ATOM 1701 O O . VAL A 1 216 ? 12.354 -3.552 7.287 1.00 88.25 216 VAL A O 1
ATOM 1704 N N . ALA A 1 217 ? 14.478 -3.122 6.695 1.00 90.25 217 ALA A N 1
ATOM 1705 C CA . ALA A 1 217 ? 14.921 -2.712 8.028 1.00 90.25 217 ALA A CA 1
ATOM 1706 C C . ALA A 1 217 ? 14.202 -1.444 8.523 1.00 90.25 217 ALA A C 1
ATOM 1708 O O . ALA A 1 217 ? 13.804 -1.362 9.683 1.00 90.25 217 ALA A O 1
ATOM 1709 N N . ALA A 1 218 ? 13.988 -0.459 7.649 1.00 89.31 218 ALA A N 1
ATOM 1710 C CA . ALA A 1 218 ? 13.248 0.751 7.990 1.00 89.31 218 ALA A CA 1
ATOM 1711 C C . ALA A 1 218 ? 11.767 0.451 8.274 1.00 89.31 218 ALA A C 1
ATOM 1713 O O . ALA A 1 218 ? 11.224 0.927 9.270 1.00 89.31 218 ALA A O 1
ATOM 1714 N N . ALA A 1 219 ? 11.116 -0.372 7.445 1.00 87.81 219 ALA A N 1
ATOM 1715 C CA . ALA A 1 219 ? 9.727 -0.779 7.649 1.00 87.81 219 ALA A CA 1
ATOM 1716 C C . ALA A 1 219 ? 9.551 -1.572 8.957 1.00 87.81 219 ALA A C 1
ATOM 1718 O O . ALA A 1 219 ? 8.622 -1.308 9.727 1.00 87.81 219 ALA A O 1
ATOM 1719 N N . SER A 1 220 ? 10.469 -2.494 9.265 1.00 86.81 220 SER A N 1
ATOM 1720 C CA . SER A 1 220 ? 10.447 -3.244 10.525 1.00 86.81 220 SER A CA 1
ATOM 1721 C C . SER A 1 220 ? 10.699 -2.344 11.739 1.00 86.81 220 SER A C 1
ATOM 1723 O O . SER A 1 220 ? 9.973 -2.437 12.726 1.00 86.81 220 SER A O 1
ATOM 1725 N N . ALA A 1 221 ? 11.639 -1.399 11.660 1.00 90.12 221 ALA A N 1
ATOM 1726 C CA . ALA A 1 221 ? 11.875 -0.427 12.725 1.00 90.12 221 ALA A CA 1
ATOM 1727 C C . ALA A 1 221 ? 10.644 0.461 12.978 1.00 90.12 221 ALA A C 1
ATOM 1729 O O . ALA A 1 221 ? 10.226 0.620 14.124 1.00 90.12 221 ALA A O 1
ATOM 1730 N N . ILE A 1 222 ? 10.014 0.988 11.921 1.00 88.31 222 ILE A N 1
ATOM 1731 C CA . ILE A 1 222 ? 8.800 1.813 12.031 1.00 88.31 222 ILE A CA 1
ATOM 1732 C C . ILE A 1 222 ? 7.659 1.015 12.663 1.00 88.31 222 ILE A C 1
ATOM 1734 O O . ILE A 1 222 ? 7.014 1.500 13.596 1.00 88.31 222 ILE A O 1
ATOM 1738 N N . THR A 1 223 ? 7.413 -0.211 12.195 1.00 85.88 223 THR A N 1
ATOM 1739 C CA . THR A 1 223 ? 6.363 -1.064 12.771 1.00 85.88 223 THR A CA 1
ATOM 1740 C C . THR A 1 223 ? 6.636 -1.388 14.239 1.00 85.88 223 THR A C 1
ATOM 1742 O O . THR A 1 223 ? 5.730 -1.235 15.057 1.00 85.88 223 THR A O 1
ATOM 1745 N N . LEU A 1 224 ? 7.874 -1.723 14.614 1.00 87.75 224 LEU A N 1
ATOM 1746 C CA . LEU A 1 224 ? 8.258 -1.935 16.013 1.00 87.75 224 LEU A CA 1
ATOM 1747 C C . LEU A 1 224 ? 8.056 -0.680 16.866 1.00 87.75 224 LEU A C 1
ATOM 1749 O O . LEU A 1 224 ? 7.492 -0.777 17.954 1.00 87.75 224 LEU A O 1
ATOM 1753 N N . CYS A 1 225 ? 8.435 0.504 16.379 1.00 88.62 225 CYS A N 1
ATOM 1754 C CA . CYS A 1 225 ? 8.180 1.764 17.077 1.00 88.62 225 CYS A CA 1
ATOM 1755 C C . CYS A 1 225 ? 6.680 1.982 17.317 1.00 88.62 225 CYS A C 1
ATOM 1757 O O . CYS A 1 225 ? 6.284 2.330 18.430 1.00 88.62 225 CYS A O 1
ATOM 1759 N N . ILE A 1 226 ? 5.834 1.732 16.312 1.00 84.12 226 ILE A N 1
ATOM 1760 C CA . ILE A 1 226 ? 4.374 1.842 16.445 1.00 84.12 226 ILE A CA 1
ATOM 1761 C C . ILE A 1 226 ? 3.849 0.848 17.485 1.00 84.12 226 ILE A C 1
ATOM 1763 O O . ILE A 1 226 ? 3.044 1.241 18.333 1.00 84.12 226 ILE A O 1
ATOM 1767 N N . VAL A 1 227 ? 4.316 -0.405 17.476 1.00 84.81 227 VAL A N 1
ATOM 1768 C CA . VAL A 1 227 ? 3.939 -1.413 18.483 1.00 84.81 227 VAL A CA 1
ATOM 1769 C C . VAL A 1 227 ? 4.373 -0.979 19.885 1.00 84.81 227 VAL A C 1
ATOM 1771 O O . VAL A 1 227 ? 3.570 -1.013 20.814 1.00 84.81 227 VAL A O 1
ATOM 1774 N N . CYS A 1 228 ? 5.609 -0.514 20.059 1.00 86.12 228 CYS A N 1
ATOM 1775 C CA . CYS A 1 228 ? 6.107 -0.044 21.352 1.00 86.12 228 CYS A CA 1
ATOM 1776 C C . CYS A 1 228 ? 5.294 1.144 21.882 1.00 86.12 228 CYS A C 1
ATOM 1778 O O . CYS A 1 228 ? 4.909 1.149 23.053 1.00 86.12 228 CYS A O 1
ATOM 1780 N N . ILE A 1 229 ? 4.982 2.123 21.027 1.00 82.94 229 ILE A N 1
ATOM 1781 C CA . ILE A 1 229 ? 4.177 3.295 21.397 1.00 82.94 229 ILE A CA 1
ATOM 1782 C C . ILE A 1 229 ? 2.753 2.865 21.754 1.00 82.94 229 ILE A C 1
ATOM 1784 O O . ILE A 1 229 ? 2.249 3.237 22.808 1.00 82.94 229 ILE A O 1
ATOM 1788 N N . THR A 1 230 ? 2.107 2.044 20.923 1.00 81.31 230 THR A N 1
ATOM 1789 C CA . THR A 1 230 ? 0.736 1.578 21.188 1.00 81.31 230 THR A CA 1
ATOM 1790 C C . THR A 1 230 ? 0.640 0.738 22.455 1.00 81.31 230 THR A C 1
ATOM 1792 O O . THR A 1 230 ? -0.289 0.954 23.229 1.00 81.31 230 THR A O 1
ATOM 1795 N N . ARG A 1 231 ? 1.610 -0.143 22.739 1.00 81.44 231 ARG A N 1
ATOM 1796 C CA . ARG A 1 231 ? 1.652 -0.891 24.010 1.00 81.44 231 ARG A CA 1
ATOM 1797 C C . ARG A 1 231 ? 1.912 0.010 25.213 1.00 81.44 231 ARG A C 1
ATOM 1799 O O . ARG A 1 231 ? 1.307 -0.205 26.254 1.00 81.44 231 ARG A O 1
ATOM 1806 N N . SER A 1 232 ? 2.762 1.024 25.070 1.00 78.88 232 SER A N 1
ATOM 1807 C CA . SER A 1 232 ? 3.047 1.980 26.150 1.00 78.88 232 SER A CA 1
ATOM 1808 C C . SER A 1 232 ? 1.872 2.924 26.429 1.00 78.88 232 SER A C 1
ATOM 1810 O O . SER A 1 232 ? 1.701 3.382 27.554 1.00 78.88 232 SER A O 1
ATOM 1812 N N . CYS A 1 233 ? 1.056 3.217 25.413 1.00 74.62 233 CYS A N 1
ATOM 1813 C CA . CYS A 1 233 ? -0.137 4.057 25.526 1.00 74.62 233 CYS A CA 1
ATOM 1814 C C . CYS A 1 233 ? -1.421 3.271 25.822 1.00 74.62 233 CYS A C 1
ATOM 1816 O O . CYS A 1 233 ? -2.452 3.894 26.084 1.00 74.62 233 CYS A O 1
ATOM 1818 N N . ALA A 1 234 ? -1.393 1.937 25.760 1.00 74.25 234 ALA A N 1
ATOM 1819 C CA . ALA A 1 234 ? -2.523 1.116 26.162 1.00 74.25 234 ALA A CA 1
ATOM 1820 C C . ALA A 1 234 ? -2.740 1.315 27.671 1.00 74.25 234 ALA A C 1
ATOM 1822 O O . ALA A 1 234 ? -1.815 1.060 28.451 1.00 74.25 234 ALA A O 1
ATOM 1823 N N . PRO A 1 235 ? -3.924 1.786 28.109 1.00 62.69 235 PRO A N 1
ATOM 1824 C CA . PRO A 1 235 ? -4.237 1.827 29.526 1.00 62.69 235 PRO A CA 1
ATOM 1825 C C . PRO A 1 235 ? -4.034 0.417 30.066 1.00 62.69 235 PRO A C 1
ATOM 1827 O O . PRO A 1 235 ? -4.557 -0.536 29.483 1.00 62.69 235 PRO A O 1
ATOM 1830 N N . LYS A 1 236 ? -3.263 0.268 31.149 1.00 60.50 236 LYS A N 1
ATOM 1831 C CA . LYS A 1 236 ? -3.275 -0.989 31.895 1.00 60.50 236 LYS A CA 1
ATOM 1832 C C . LYS A 1 236 ? -4.736 -1.221 32.257 1.00 60.50 236 LYS A C 1
ATOM 1834 O O . LYS A 1 236 ? -5.292 -0.441 33.026 1.00 60.50 236 LYS A O 1
ATOM 1839 N N . LEU A 1 237 ? -5.359 -2.219 31.632 1.00 58.94 237 LEU A N 1
ATOM 1840 C CA . LEU A 1 237 ? -6.640 -2.739 32.077 1.00 58.94 237 LEU A CA 1
ATOM 1841 C C . LEU A 1 237 ? -6.384 -3.191 33.509 1.00 58.94 237 LEU A C 1
ATOM 1843 O O . LEU A 1 237 ? -5.774 -4.233 33.740 1.00 58.94 237 LEU A O 1
ATOM 1847 N N . VAL A 1 238 ? -6.746 -2.334 34.461 1.00 57.12 238 VAL A N 1
ATOM 1848 C CA . VAL A 1 238 ? -6.972 -2.760 35.829 1.00 57.12 238 VAL A CA 1
ATOM 1849 C C . VAL A 1 238 ? -8.158 -3.690 35.680 1.00 57.12 238 VAL A C 1
ATOM 1851 O O . VAL A 1 238 ? -9.279 -3.242 35.455 1.00 57.12 238 VAL A O 1
ATOM 1854 N N . ILE A 1 239 ? -7.865 -4.985 35.615 1.00 66.12 239 ILE A N 1
ATOM 1855 C CA . ILE A 1 239 ? -8.875 -6.017 35.760 1.00 66.12 239 ILE A CA 1
ATOM 1856 C C . ILE A 1 239 ? -9.385 -5.785 37.179 1.00 66.12 239 ILE A C 1
ATOM 1858 O O . ILE A 1 239 ? -8.698 -6.136 38.137 1.00 66.12 239 ILE A O 1
ATOM 1862 N N . GLU A 1 240 ? -10.500 -5.059 37.306 1.00 65.94 240 GLU A N 1
ATOM 1863 C CA . GLU A 1 240 ? -11.286 -5.074 38.536 1.00 65.94 240 GLU A CA 1
ATOM 1864 C C . GLU A 1 240 ? -11.491 -6.546 38.881 1.00 65.94 240 GLU A C 1
ATOM 1866 O O . GLU A 1 240 ? -11.789 -7.351 37.988 1.00 65.94 240 GLU A O 1
ATOM 1871 N N . GLU A 1 241 ? -11.227 -6.900 40.140 1.00 72.19 241 GLU A N 1
ATOM 1872 C CA . GLU A 1 241 ? -11.462 -8.251 40.634 1.00 72.19 241 GLU A CA 1
ATOM 1873 C C . GLU A 1 241 ? -12.824 -8.741 40.132 1.00 72.19 241 GLU A C 1
ATOM 1875 O O . GLU A 1 241 ? -13.781 -7.956 40.095 1.00 72.19 241 GLU A O 1
ATOM 1880 N N . PRO A 1 242 ? -12.909 -10.003 39.669 1.00 75.69 242 PRO A N 1
ATOM 1881 C CA . PRO A 1 242 ? -14.168 -10.542 39.187 1.00 75.69 242 PRO A CA 1
ATOM 1882 C C . PRO A 1 242 ? -15.228 -10.283 40.262 1.00 75.69 242 PRO A C 1
ATOM 1884 O O . PRO A 1 242 ? -14.945 -10.548 41.433 1.00 75.69 242 PRO A O 1
ATOM 1887 N N . PRO A 1 243 ? -16.402 -9.731 39.898 1.00 75.56 243 PRO A N 1
ATOM 1888 C CA . PRO A 1 243 ? -17.426 -9.404 40.878 1.00 75.56 243 PRO A CA 1
ATOM 1889 C C . PRO A 1 243 ? -17.674 -10.643 41.729 1.00 75.56 243 PRO A C 1
ATOM 1891 O O . PRO A 1 243 ? -17.904 -11.719 41.169 1.00 75.56 243 PRO A O 1
ATOM 1894 N N . GLU A 1 244 ? -17.571 -10.501 43.053 1.00 76.69 244 GLU A N 1
ATOM 1895 C CA . GLU A 1 244 ? -17.895 -11.576 43.984 1.00 76.69 244 GLU A CA 1
ATOM 1896 C C . GLU A 1 244 ? -19.307 -12.044 43.647 1.00 76.69 244 GLU A C 1
ATOM 1898 O O . GLU A 1 244 ? -20.287 -11.323 43.840 1.00 76.69 244 GLU A O 1
ATOM 1903 N N . ILE A 1 245 ? -19.406 -13.224 43.036 1.00 75.56 245 ILE A N 1
ATOM 1904 C CA . ILE A 1 245 ? -20.691 -13.833 42.739 1.00 75.56 245 ILE A CA 1
ATOM 1905 C C . ILE A 1 245 ? -21.223 -14.245 44.110 1.00 75.56 245 ILE A C 1
ATOM 1907 O O . ILE A 1 245 ? -20.603 -15.113 44.732 1.00 75.56 245 ILE A O 1
ATOM 1911 N N . PRO A 1 246 ? -22.315 -13.641 44.617 1.00 75.50 246 PRO A N 1
ATOM 1912 C CA . PRO A 1 246 ? -22.889 -14.089 45.870 1.00 75.50 246 PRO A CA 1
ATOM 1913 C C . PRO A 1 246 ? -23.256 -15.561 45.699 1.00 75.50 246 PRO A C 1
ATOM 1915 O O . PRO A 1 246 ? -24.067 -15.924 44.841 1.00 75.50 246 PRO A O 1
ATOM 1918 N N . ILE A 1 247 ? -22.598 -16.417 46.478 1.00 76.06 247 ILE A N 1
ATOM 1919 C CA . ILE A 1 247 ? -22.939 -17.829 46.574 1.00 76.06 247 ILE A CA 1
ATOM 1920 C C . ILE A 1 247 ? -24.293 -17.857 47.277 1.00 76.06 247 ILE A C 1
ATOM 1922 O O . ILE A 1 247 ? -24.381 -17.707 48.492 1.00 76.06 247 ILE A O 1
ATOM 1926 N N . TYR A 1 248 ? -25.366 -17.951 46.495 1.00 73.62 248 TYR A N 1
ATOM 1927 C CA . TYR A 1 248 ? -26.682 -18.227 47.044 1.00 73.62 248 TYR A CA 1
ATOM 1928 C C . TYR A 1 248 ? -26.667 -19.668 47.550 1.00 73.62 248 TYR A C 1
ATOM 1930 O O . TYR A 1 248 ? -26.677 -20.608 46.752 1.00 73.62 248 TYR A O 1
ATOM 1938 N N . ASP A 1 249 ? -26.632 -19.836 48.870 1.00 70.75 249 ASP A N 1
ATOM 1939 C CA . ASP A 1 249 ? -26.939 -21.110 49.510 1.00 70.75 249 ASP A CA 1
ATOM 1940 C C . ASP A 1 249 ? -28.411 -21.435 49.233 1.00 70.75 249 ASP A C 1
ATOM 1942 O O . ASP A 1 249 ? -29.322 -20.969 49.913 1.00 70.75 249 ASP A O 1
ATOM 1946 N N . TYR A 1 250 ? -28.654 -22.251 48.208 1.00 66.06 250 TYR A N 1
ATOM 1947 C CA . TYR A 1 250 ? -29.977 -22.794 47.882 1.00 66.06 250 TYR A CA 1
ATOM 1948 C C . TYR A 1 250 ? -30.471 -23.839 48.909 1.00 66.06 250 TYR A C 1
ATOM 1950 O O . TYR A 1 250 ? -31.506 -24.464 48.703 1.00 66.06 250 TYR A O 1
ATOM 1958 N N . CYS A 1 251 ? -29.769 -24.024 50.030 1.00 66.81 251 CYS A N 1
ATOM 1959 C CA . CYS A 1 251 ? -30.046 -25.050 51.038 1.00 66.81 251 CYS A CA 1
ATOM 1960 C C . CYS A 1 251 ? -30.995 -24.590 52.161 1.00 66.81 251 CYS A C 1
ATOM 1962 O O . CYS A 1 251 ? -30.821 -24.979 53.314 1.00 66.81 251 CYS A O 1
ATOM 1964 N N . GLN A 1 252 ? -32.009 -23.781 51.852 1.00 61.78 252 GLN A N 1
ATOM 1965 C CA . GLN A 1 252 ? -33.150 -23.582 52.751 1.00 61.78 252 GLN A CA 1
ATOM 1966 C C . GLN A 1 252 ? -34.397 -24.196 52.114 1.00 61.78 252 GLN A C 1
ATOM 1968 O O . GLN A 1 252 ? -35.242 -23.509 51.546 1.00 61.78 252 GLN A O 1
ATOM 1973 N N . GLU A 1 253 ? -34.500 -25.524 52.202 1.00 69.19 253 GLU A N 1
ATOM 1974 C CA . GLU A 1 253 ? -35.788 -26.197 52.054 1.00 69.19 253 GLU A CA 1
ATOM 1975 C C . GLU A 1 253 ? -36.693 -25.736 53.209 1.00 69.19 253 GLU A C 1
ATOM 1977 O O . GLU A 1 253 ? -36.304 -25.846 54.377 1.00 69.19 253 GLU A O 1
ATOM 1982 N N . PRO A 1 254 ? -37.883 -25.177 52.933 1.00 64.00 254 PRO A N 1
ATOM 1983 C CA . PRO A 1 254 ? -38.850 -24.929 53.983 1.00 64.00 254 PRO A CA 1
ATOM 1984 C C . PRO A 1 254 ? -39.316 -26.282 54.519 1.00 64.00 254 PRO A C 1
ATOM 1986 O O . PRO A 1 254 ? -39.892 -27.082 53.784 1.00 64.00 254 PRO A O 1
ATOM 1989 N N . ASP A 1 255 ? -39.051 -26.504 55.805 1.00 61.09 255 ASP A N 1
ATOM 1990 C CA . ASP A 1 255 ? -39.553 -27.603 56.628 1.00 61.09 255 ASP A CA 1
ATOM 1991 C C . ASP A 1 255 ? -41.097 -27.573 56.592 1.00 61.09 255 ASP A C 1
ATOM 1993 O O . ASP A 1 255 ? -41.761 -26.970 57.439 1.00 61.09 255 ASP A O 1
ATOM 1997 N N . GLN A 1 256 ? -41.689 -28.145 55.536 1.00 60.34 256 GLN A N 1
ATOM 1998 C CA . GLN A 1 256 ? -43.127 -28.349 55.404 1.00 60.34 256 GLN A CA 1
ATOM 1999 C C . GLN A 1 256 ? -43.520 -29.508 56.314 1.00 60.34 256 GLN A C 1
ATOM 2001 O O . GLN A 1 256 ? -43.686 -30.647 55.881 1.00 60.34 256 GLN A O 1
ATOM 2006 N N . ARG A 1 257 ? -43.681 -29.204 57.602 1.00 59.44 257 ARG A N 1
ATOM 2007 C CA . ARG A 1 257 ? -44.451 -30.060 58.501 1.00 59.44 257 ARG A CA 1
ATOM 2008 C C . ARG A 1 257 ? -45.930 -29.913 58.161 1.00 59.44 257 ARG A C 1
ATOM 2010 O O . ARG A 1 257 ? -46.510 -28.848 58.374 1.00 59.44 257 ARG A O 1
ATOM 2017 N N . ILE A 1 258 ? -46.494 -30.991 57.627 1.00 57.41 258 ILE A N 1
ATOM 2018 C CA . ILE A 1 258 ? -47.921 -31.324 57.693 1.00 57.41 258 ILE A CA 1
ATOM 2019 C C . ILE A 1 258 ? -48.088 -32.308 58.848 1.00 57.41 258 ILE A C 1
ATOM 2021 O O . ILE A 1 258 ? -47.227 -33.211 58.964 1.00 57.41 258 ILE A O 1
#

Sequence (258 aa):
MCPTQDSITIKSRNNEYIHHCGRKLASTCILWKVVCPIPKENESMTKGVRFWKKCKRVFTNHPIEGSLKLIATAIGLSGTLTSGLSDVGVVSHKVVHATMYLFFAFSGLVDVLNFYFPHNVSDGLVKMALAQSFFVEGFLFIWANVDESSAVNIILAGIVWTTSFAITLELVWPEIKLLRACTTLLHGGWISHMVRMYRVEPLLPARVALAFSWHVAAASAITLCIVCITRSCAPKLVIEEPPEIPIYDYCQEPDQRI

Radius of gyration: 29.67 Å; chains: 1; bounding box: 72×54×113 Å

Foldseek 3Di:
DDDDDDDDDDDDDDDDDDDDDDDDDDDDPDDPPPPPDDPPDDPPDDPVVVVVVVVVVVVLQALVVLVVLQVVLVVQLVVLVPPPDDQDDPDGLNVLSNVLSVLSNQLSVLSRCCSVCVPVDDPLNSLLSNLVSLLVSLVSLQVSCPDDCSVLSPVLSVLSNQLSVLSVVCVVPVVSVLVNQLSVQLNVVSVVVCVVPVPPDDDDPVNVVVVSVVSSVVSVVVSVVVVVVCVVPPPPPPVDPDPPPPPPPPPDDPPPDD

Organism: Vespula vulgaris (NCBI:txid7454)

Secondary structure (DSSP, 8-state):
-------------------------SS---------------TT--HHHHHHHHHHHHHHHS-HHHHHHHHHHHHHHHHHHHS-----SSS-HHHHHHHHHHHHHHHHHHHHHHHH-TTTS-HHHHHHHHHHHHHHHHHHHHHT--SS-HHHHHHHHHHHHHHHHHHHHHHH-GGGHHHHHHHHHHHHHHHHHHHHHTTT----HHHHHHHHHHHHHHHHHHHHHHHHHHHHHS------------------------

InterPro domains:
  IPR042127 Transmembrane protein 45 [PTHR16007] (53-192)